Protein AF-A0A2E6HFA1-F1 (afdb_monomer_lite)

pLDDT: mean 71.11, std 16.52, range [31.31, 95.06]

Structure (mmCIF, N/CA/C/O backbone):
data_AF-A0A2E6HFA1-F1
#
_entry.id   AF-A0A2E6HFA1-F1
#
loop_
_atom_site.group_PDB
_atom_site.id
_atom_site.type_symbol
_atom_site.label_atom_id
_atom_site.label_alt_id
_atom_site.label_comp_id
_atom_site.label_asym_id
_atom_site.label_entity_id
_atom_site.label_seq_id
_atom_site.pdbx_PDB_ins_code
_atom_site.Cartn_x
_atom_site.Cartn_y
_atom_site.Cartn_z
_atom_site.occupancy
_atom_site.B_iso_or_equiv
_atom_site.auth_seq_id
_atom_site.auth_comp_id
_atom_site.auth_asym_id
_atom_site.auth_atom_id
_atom_site.pdbx_PDB_model_num
ATOM 1 N N . MET A 1 1 ? -11.937 -32.445 -70.700 1.00 42.91 1 MET A N 1
ATOM 2 C CA . MET A 1 1 ? -12.348 -32.866 -69.346 1.00 42.91 1 MET A CA 1
ATOM 3 C C . MET A 1 1 ? -11.155 -32.603 -68.434 1.00 42.91 1 MET A C 1
ATOM 5 O O . MET A 1 1 ? -10.155 -33.296 -68.553 1.00 42.91 1 MET A O 1
ATOM 9 N N . LEU A 1 2 ? -11.164 -31.488 -67.695 1.00 42.00 2 LEU A N 1
ATOM 10 C CA . LEU A 1 2 ? -10.033 -31.085 -66.849 1.00 42.00 2 LEU A CA 1
ATOM 11 C C . LEU A 1 2 ? -10.030 -31.951 -65.587 1.00 42.00 2 LEU A C 1
ATOM 13 O O . LEU A 1 2 ? -11.028 -32.037 -64.878 1.00 42.00 2 LEU A O 1
ATOM 17 N N . ASP A 1 3 ? -8.918 -32.640 -65.368 1.00 49.31 3 ASP A N 1
ATOM 18 C CA . ASP A 1 3 ? -8.786 -33.711 -64.389 1.00 49.31 3 ASP A CA 1
ATOM 19 C C . ASP A 1 3 ? -8.539 -33.137 -62.979 1.00 49.31 3 ASP A C 1
ATOM 21 O O . ASP A 1 3 ? -7.409 -32.845 -62.570 1.00 49.31 3 ASP A O 1
ATOM 25 N N . PHE A 1 4 ? -9.630 -32.912 -62.238 1.00 49.66 4 PHE A N 1
ATOM 26 C CA . PHE A 1 4 ? -9.649 -32.269 -60.915 1.00 49.66 4 PHE A CA 1
ATOM 27 C C . PHE A 1 4 ? -8.837 -33.015 -59.837 1.00 49.66 4 PHE A C 1
ATOM 29 O O . PHE A 1 4 ? -8.492 -32.430 -58.806 1.00 49.66 4 PHE A O 1
ATOM 36 N N . GLN A 1 5 ? -8.459 -34.278 -60.064 1.00 54.06 5 GLN A N 1
ATOM 37 C CA . GLN A 1 5 ? -7.606 -35.022 -59.132 1.00 54.06 5 GLN A CA 1
ATOM 38 C C . GLN A 1 5 ? -6.146 -34.539 -59.128 1.00 54.06 5 GLN A C 1
ATOM 40 O O . GLN A 1 5 ? -5.520 -34.518 -58.064 1.00 54.06 5 GLN A O 1
ATOM 45 N N . LYS A 1 6 ? -5.605 -34.081 -60.268 1.00 54.00 6 LYS A N 1
ATOM 46 C CA . LYS A 1 6 ? -4.218 -33.576 -60.353 1.00 54.00 6 LYS A CA 1
ATOM 47 C C . LYS A 1 6 ? -4.035 -32.215 -59.673 1.00 54.00 6 LYS A C 1
ATOM 49 O O . LYS A 1 6 ? -2.965 -31.948 -59.129 1.00 54.00 6 LYS A O 1
ATOM 54 N N . ILE A 1 7 ? -5.080 -31.386 -59.646 1.00 54.69 7 ILE A N 1
ATOM 55 C CA . ILE A 1 7 ? -5.072 -30.075 -58.973 1.00 54.69 7 ILE A CA 1
ATOM 56 C C . ILE A 1 7 ? -5.101 -30.258 -57.447 1.00 54.69 7 ILE A C 1
ATOM 58 O O . ILE A 1 7 ? -4.323 -29.628 -56.731 1.00 54.69 7 ILE A O 1
ATOM 62 N N . ARG A 1 8 ? -5.901 -31.209 -56.947 1.00 54.09 8 ARG A N 1
ATOM 63 C CA . ARG A 1 8 ? -6.045 -31.484 -55.508 1.00 54.09 8 ARG A CA 1
ATOM 64 C C . ARG A 1 8 ? -4.748 -31.955 -54.835 1.00 54.09 8 ARG A C 1
ATOM 66 O O . ARG A 1 8 ? -4.486 -31.582 -53.694 1.00 54.09 8 ARG A O 1
ATOM 73 N N . ASN A 1 9 ? -3.914 -32.738 -55.527 1.00 56.91 9 ASN A N 1
ATOM 74 C CA . ASN A 1 9 ? -2.637 -33.205 -54.963 1.00 56.91 9 ASN A CA 1
ATOM 75 C C . ASN A 1 9 ? -1.553 -32.116 -54.926 1.00 56.91 9 ASN A C 1
ATOM 77 O O . ASN A 1 9 ? -0.723 -32.127 -54.021 1.00 56.91 9 ASN A O 1
ATOM 81 N N . LYS A 1 10 ? -1.585 -31.136 -55.841 1.00 58.16 10 LYS A N 1
ATOM 82 C CA . LYS A 1 10 ? -0.678 -29.976 -55.785 1.00 58.16 10 LYS A CA 1
ATOM 83 C C . LYS A 1 10 ? -1.124 -28.922 -54.768 1.00 58.16 10 LYS A C 1
ATOM 85 O O . LYS A 1 10 ? -0.283 -28.246 -54.186 1.00 58.16 10 LYS A O 1
ATOM 90 N N . GLN A 1 11 ? -2.426 -28.833 -54.493 1.00 56.41 11 GLN A N 1
ATOM 91 C CA . GLN A 1 11 ? -2.983 -27.900 -53.513 1.00 56.41 11 GLN A CA 1
ATOM 92 C C . GLN A 1 11 ? -2.577 -28.249 -52.069 1.00 56.41 11 GLN A C 1
ATOM 94 O O . GLN A 1 11 ? -2.286 -27.351 -51.287 1.00 56.41 11 GLN A O 1
ATOM 99 N N . LYS A 1 12 ? -2.462 -29.541 -51.723 1.00 57.91 12 LYS A N 1
ATOM 100 C CA . LYS A 1 12 ? -1.959 -29.974 -50.402 1.00 57.91 12 LYS A CA 1
ATOM 101 C C . LYS A 1 12 ? -0.505 -29.559 -50.154 1.00 57.91 12 LYS A C 1
ATOM 103 O O . LYS A 1 12 ? -0.167 -29.164 -49.044 1.00 57.91 12 LYS A O 1
ATOM 108 N N . TRP A 1 13 ? 0.336 -29.612 -51.188 1.00 58.72 13 TRP A N 1
ATOM 109 C CA . TRP A 1 13 ? 1.732 -29.173 -51.097 1.00 58.72 13 TRP A CA 1
ATOM 110 C C . TRP A 1 13 ? 1.836 -27.648 -50.961 1.00 58.72 13 TRP A C 1
ATOM 112 O O . TRP A 1 13 ? 2.614 -27.153 -50.151 1.00 58.72 13 TRP A O 1
ATOM 122 N N . LEU A 1 14 ? 0.972 -26.910 -51.667 1.00 63.16 14 LEU A N 1
ATOM 123 C CA . LEU A 1 14 ? 0.859 -25.456 -51.541 1.00 63.16 14 LEU A CA 1
ATOM 124 C C . LEU A 1 14 ? 0.434 -25.031 -50.122 1.00 63.16 14 LEU A C 1
ATOM 126 O O . LEU A 1 14 ? 1.036 -24.130 -49.545 1.00 63.16 14 LEU A O 1
ATOM 130 N N . PHE A 1 15 ? -0.556 -25.712 -49.530 1.00 56.94 15 PHE A N 1
ATOM 131 C CA . PHE A 1 15 ? -0.983 -25.442 -48.153 1.00 56.94 15 PHE A CA 1
ATOM 132 C C . PHE A 1 15 ? 0.096 -25.791 -47.123 1.00 56.94 15 PHE A C 1
ATOM 134 O O . PHE A 1 15 ? 0.258 -25.045 -46.164 1.00 56.94 15 PHE A O 1
ATOM 141 N N . GLY A 1 16 ? 0.873 -26.859 -47.332 1.00 63.56 16 GLY A N 1
ATOM 142 C CA . GLY A 1 16 ? 2.016 -27.184 -46.472 1.00 63.56 16 GLY A CA 1
ATOM 143 C C . GLY A 1 16 ? 3.090 -26.090 -46.475 1.00 63.56 16 GLY A C 1
ATOM 144 O O . GLY A 1 16 ? 3.564 -25.696 -45.414 1.00 63.56 16 GLY A O 1
ATOM 145 N N . ILE A 1 17 ? 3.416 -25.537 -47.648 1.00 70.38 17 ILE A N 1
ATOM 146 C CA . ILE A 1 17 ? 4.414 -24.462 -47.787 1.00 70.38 17 ILE A CA 1
ATOM 147 C C . ILE A 1 17 ? 3.951 -23.149 -47.148 1.00 70.38 17 ILE A C 1
ATOM 149 O O . ILE A 1 17 ? 4.785 -22.401 -46.654 1.00 70.38 17 ILE A O 1
ATOM 153 N N . ILE A 1 18 ? 2.646 -22.865 -47.128 1.00 69.06 18 ILE A N 1
ATOM 154 C CA . ILE A 1 18 ? 2.101 -21.658 -46.485 1.00 69.06 18 ILE A CA 1
ATOM 155 C C . ILE A 1 18 ? 1.945 -21.863 -44.971 1.00 69.06 18 ILE A C 1
ATOM 157 O O . ILE A 1 18 ? 2.230 -20.957 -44.194 1.00 69.06 18 ILE A O 1
ATOM 161 N N . ALA A 1 19 ? 1.525 -23.050 -44.531 1.00 67.56 19 ALA A N 1
ATOM 162 C CA . ALA A 1 19 ? 1.272 -23.322 -43.119 1.00 67.56 19 ALA A CA 1
ATOM 163 C C . ALA A 1 19 ? 2.558 -23.356 -42.278 1.00 67.56 19 ALA A C 1
ATOM 165 O O . ALA A 1 19 ? 2.551 -22.869 -41.152 1.00 67.56 19 ALA A O 1
ATOM 166 N N . ILE A 1 20 ? 3.666 -23.879 -42.815 1.00 71.31 20 ILE A N 1
ATOM 167 C CA . ILE A 1 20 ? 4.949 -23.970 -42.094 1.00 71.31 20 ILE A CA 1
ATOM 168 C C . ILE A 1 20 ? 5.466 -22.593 -41.625 1.00 71.31 20 ILE A C 1
ATOM 170 O O . ILE A 1 20 ? 5.685 -22.445 -40.425 1.00 71.31 20 ILE A O 1
ATOM 174 N N . PRO A 1 21 ? 5.619 -21.563 -42.479 1.00 70.88 21 PRO A N 1
ATOM 175 C CA . PRO A 1 21 ? 6.070 -20.244 -42.034 1.00 70.88 21 PRO A CA 1
ATOM 176 C C . PRO A 1 21 ? 5.067 -19.543 -41.109 1.00 70.88 21 PRO A C 1
ATOM 178 O O . PRO A 1 21 ? 5.491 -18.788 -40.242 1.00 70.88 21 PRO A O 1
ATOM 181 N N . VAL A 1 22 ? 3.760 -19.813 -41.228 1.00 73.56 22 VAL A N 1
ATOM 182 C CA . VAL A 1 22 ? 2.748 -19.259 -40.308 1.00 73.56 22 VAL A CA 1
ATOM 183 C C . VAL A 1 22 ? 2.855 -19.890 -38.919 1.00 73.56 22 VAL A C 1
ATOM 185 O O . VAL A 1 22 ? 2.816 -19.175 -37.923 1.00 73.56 22 VAL A O 1
ATOM 188 N N . ILE A 1 23 ? 3.038 -21.211 -38.839 1.00 73.06 23 ILE A N 1
ATOM 189 C CA . ILE A 1 23 ? 3.212 -21.928 -37.568 1.00 73.06 23 ILE A CA 1
ATOM 190 C C . ILE A 1 23 ? 4.544 -21.540 -36.919 1.00 73.06 23 ILE A C 1
ATOM 192 O O . ILE A 1 23 ? 4.568 -21.234 -35.733 1.00 73.06 23 ILE A O 1
ATOM 196 N N . VAL A 1 24 ? 5.635 -21.480 -37.689 1.00 69.12 24 VAL A N 1
ATOM 197 C CA . VAL A 1 24 ? 6.941 -21.013 -37.194 1.00 69.12 24 VAL A CA 1
ATOM 198 C C . VAL A 1 24 ? 6.860 -19.551 -36.742 1.00 69.12 24 VAL A C 1
ATOM 200 O O . VAL A 1 24 ? 7.383 -19.217 -35.685 1.00 69.12 24 VAL A O 1
ATOM 203 N N . GLY A 1 25 ? 6.137 -18.700 -37.476 1.00 61.78 25 GLY A N 1
ATOM 204 C CA . GLY A 1 25 ? 5.869 -17.318 -37.080 1.00 61.78 25 GLY A CA 1
ATOM 205 C C . GLY A 1 25 ? 5.098 -17.218 -35.763 1.00 61.78 25 GLY A C 1
ATOM 206 O O . GLY A 1 25 ? 5.474 -16.423 -34.911 1.00 61.78 25 GLY A O 1
ATOM 207 N N . PHE A 1 26 ? 4.078 -18.055 -35.554 1.00 65.19 26 PHE A N 1
ATOM 208 C CA . PHE A 1 26 ? 3.330 -18.109 -34.294 1.00 65.19 26 PHE A CA 1
ATOM 209 C C . PHE A 1 26 ? 4.168 -18.645 -33.129 1.00 65.19 26 PHE A C 1
ATOM 211 O O . PHE A 1 26 ? 4.078 -18.106 -32.034 1.00 65.19 26 PHE A O 1
ATOM 218 N N . VAL A 1 27 ? 4.997 -19.670 -33.347 1.00 63.59 27 VAL A N 1
ATOM 219 C CA . VAL A 1 27 ? 5.873 -20.224 -32.299 1.00 63.59 27 VAL A CA 1
ATOM 220 C C . VAL A 1 27 ? 6.927 -19.205 -31.873 1.00 63.59 27 VAL A C 1
ATOM 222 O O . VAL A 1 27 ? 7.156 -19.054 -30.679 1.00 63.59 27 VAL A O 1
ATOM 225 N N . ILE A 1 28 ? 7.498 -18.458 -32.824 1.00 58.84 28 ILE A N 1
ATOM 226 C CA . ILE A 1 28 ? 8.374 -17.325 -32.519 1.00 58.84 28 ILE A CA 1
ATOM 227 C C . ILE A 1 28 ? 7.571 -16.285 -31.726 1.00 58.84 28 ILE A C 1
ATOM 229 O O . ILE A 1 28 ? 7.948 -15.959 -30.614 1.00 58.84 28 ILE A O 1
ATOM 233 N N . LEU A 1 29 ? 6.396 -15.861 -32.190 1.00 52.31 29 LEU A N 1
ATOM 234 C CA . LEU A 1 29 ? 5.599 -14.815 -31.530 1.00 52.31 29 LEU A CA 1
ATOM 235 C C . LEU A 1 29 ? 5.075 -15.188 -30.120 1.00 52.31 29 LEU A C 1
ATOM 237 O O . LEU A 1 29 ? 4.729 -14.292 -29.357 1.00 52.31 29 LEU A O 1
ATOM 241 N N . PHE A 1 30 ? 5.045 -16.478 -29.757 1.00 50.56 30 PHE A N 1
ATOM 242 C CA . PHE A 1 30 ? 4.646 -16.978 -28.429 1.00 50.56 30 PHE A CA 1
ATOM 243 C C . PHE A 1 30 ? 5.817 -17.364 -27.504 1.00 50.56 30 PHE A C 1
ATOM 245 O O . PHE A 1 30 ? 5.577 -17.764 -26.364 1.00 50.56 30 PHE A O 1
ATOM 252 N N . THR A 1 31 ? 7.071 -17.220 -27.940 1.00 49.91 31 THR A N 1
ATOM 253 C CA . THR A 1 31 ? 8.232 -17.232 -27.032 1.00 49.91 31 THR A CA 1
ATOM 254 C C . THR A 1 31 ? 8.481 -15.825 -26.469 1.00 49.91 31 THR A C 1
ATOM 256 O O . THR A 1 31 ? 8.566 -14.889 -27.265 1.00 49.91 31 THR A O 1
ATOM 259 N N . PRO A 1 32 ? 8.625 -15.647 -25.137 1.00 50.03 32 PRO A N 1
ATOM 260 C CA . PRO A 1 32 ? 8.742 -14.321 -24.518 1.00 50.03 32 PRO A CA 1
ATOM 261 C C . PRO A 1 32 ? 9.918 -13.469 -25.037 1.00 50.03 32 PRO A C 1
ATOM 263 O O . PRO A 1 32 ? 9.802 -12.249 -25.045 1.00 50.03 32 PRO A O 1
ATOM 266 N N . ASP A 1 33 ? 10.978 -14.083 -25.577 1.00 47.19 33 ASP A N 1
ATOM 267 C CA . ASP A 1 33 ? 12.144 -13.376 -26.146 1.00 47.19 33 ASP A CA 1
ATOM 268 C C . ASP A 1 33 ? 11.956 -12.854 -27.581 1.00 47.19 33 ASP A C 1
ATOM 270 O O . ASP A 1 33 ? 12.705 -11.997 -28.056 1.00 47.19 33 ASP A O 1
ATOM 274 N N . ALA A 1 34 ? 10.968 -13.356 -28.322 1.00 45.53 34 ALA A N 1
ATOM 275 C CA . ALA A 1 34 ? 10.816 -12.999 -29.730 1.00 45.53 34 ALA A CA 1
ATOM 276 C C . ALA A 1 34 ? 10.122 -11.656 -29.948 1.00 45.53 34 ALA A C 1
ATOM 278 O O . ALA A 1 34 ? 10.241 -11.070 -31.026 1.00 45.53 34 ALA A O 1
ATOM 279 N N . MET A 1 35 ? 9.392 -11.158 -28.949 1.00 43.34 35 MET A N 1
ATOM 280 C CA . MET A 1 35 ? 8.788 -9.832 -29.038 1.00 43.34 35 MET A CA 1
ATOM 281 C C . MET A 1 35 ? 9.873 -8.745 -29.077 1.00 43.34 35 MET A C 1
ATOM 283 O O . MET A 1 35 ? 9.704 -7.757 -29.787 1.00 43.34 35 MET A O 1
ATOM 287 N N . ASP A 1 36 ? 11.026 -8.995 -28.448 1.00 44.16 36 ASP A N 1
ATOM 288 C CA . ASP A 1 36 ? 12.183 -8.093 -28.437 1.00 44.16 36 ASP A CA 1
ATOM 289 C C . ASP A 1 36 ? 13.029 -8.173 -29.721 1.00 44.16 36 ASP A C 1
ATOM 291 O O . ASP A 1 36 ? 13.568 -7.173 -30.201 1.00 44.16 36 ASP A O 1
ATOM 295 N N . THR A 1 37 ? 13.108 -9.352 -30.350 1.00 46.62 37 THR A N 1
ATOM 296 C CA . THR A 1 37 ? 13.891 -9.550 -31.586 1.00 46.62 37 THR A CA 1
ATOM 297 C C . THR A 1 37 ? 13.106 -9.269 -32.873 1.00 46.62 37 THR A C 1
ATOM 299 O O . THR A 1 37 ? 13.708 -8.895 -33.882 1.00 46.62 37 THR A O 1
ATOM 302 N N . LEU A 1 38 ? 11.775 -9.424 -32.875 1.00 41.53 38 LEU A N 1
ATOM 303 C CA . LEU A 1 38 ? 10.937 -9.297 -34.079 1.00 41.53 38 LEU A CA 1
ATOM 304 C C . LEU A 1 38 ? 10.315 -7.897 -34.250 1.00 41.53 38 LEU A C 1
ATOM 306 O O . LEU A 1 38 ? 10.053 -7.485 -35.381 1.00 41.53 38 LEU A O 1
ATOM 310 N N . LEU A 1 39 ? 10.141 -7.134 -33.162 1.00 42.22 39 LEU A N 1
ATOM 311 C CA . LEU A 1 39 ? 9.759 -5.711 -33.190 1.00 42.22 39 LEU A CA 1
ATOM 312 C C . LEU A 1 39 ? 10.971 -4.770 -33.196 1.00 42.22 39 LEU A C 1
ATOM 314 O O . LEU A 1 39 ? 10.881 -3.637 -32.738 1.00 42.22 39 LEU A O 1
ATOM 318 N N . GLY A 1 40 ? 12.085 -5.233 -33.769 1.00 37.31 40 GLY A N 1
ATOM 319 C CA . GLY A 1 40 ? 13.112 -4.401 -34.384 1.00 37.31 40 GLY A CA 1
ATOM 320 C C . GLY A 1 40 ? 13.406 -3.080 -33.677 1.00 37.31 40 GLY A C 1
ATOM 321 O O . GLY A 1 40 ? 13.056 -2.012 -34.184 1.00 37.31 40 GLY A O 1
ATOM 322 N N . SER A 1 41 ? 14.193 -3.167 -32.603 1.00 45.03 41 SER A N 1
ATOM 323 C CA . SER A 1 41 ? 15.275 -2.217 -32.332 1.00 45.03 41 SER A CA 1
ATOM 324 C C . SER A 1 41 ? 16.197 -2.168 -33.562 1.00 45.03 41 SER A C 1
ATOM 326 O O . SER A 1 41 ? 17.204 -2.863 -33.682 1.00 45.03 41 SER A O 1
ATOM 328 N N . GLY A 1 42 ? 15.744 -1.435 -34.577 1.00 34.88 42 GLY A N 1
ATOM 329 C CA . GLY A 1 42 ? 16.360 -1.331 -35.887 1.00 34.88 42 GLY A CA 1
ATOM 330 C C . GLY A 1 42 ? 16.990 0.037 -36.046 1.00 34.88 42 GLY A C 1
ATOM 331 O O . GLY A 1 42 ? 16.311 1.001 -36.390 1.00 34.88 42 GLY A O 1
ATOM 332 N N . ASN A 1 43 ? 18.302 0.080 -35.833 1.00 44.84 43 ASN A N 1
ATOM 333 C CA . ASN A 1 43 ? 19.219 1.138 -36.235 1.00 44.84 43 ASN A CA 1
ATOM 334 C C . ASN A 1 43 ? 18.839 1.719 -37.619 1.00 44.84 43 ASN A C 1
ATOM 336 O O . ASN A 1 43 ? 19.178 1.167 -38.669 1.00 44.84 43 ASN A O 1
ATOM 340 N N . ARG A 1 44 ? 18.135 2.854 -37.635 1.00 36.53 44 ARG A N 1
ATOM 341 C CA . ARG A 1 44 ? 17.995 3.729 -38.803 1.00 36.53 44 ARG A CA 1
ATOM 342 C C . ARG A 1 44 ? 18.402 5.125 -38.379 1.00 36.53 44 ARG A C 1
ATOM 344 O O . ARG A 1 44 ? 17.740 5.755 -37.562 1.00 36.53 44 ARG A O 1
ATOM 351 N N . GLY A 1 45 ? 19.520 5.565 -38.948 1.00 39.00 45 GLY A N 1
ATOM 352 C CA . GLY A 1 45 ? 20.084 6.888 -38.758 1.00 39.00 45 GLY A CA 1
ATOM 353 C C . GLY A 1 45 ? 19.041 7.981 -38.962 1.00 39.00 45 GLY A C 1
ATOM 354 O O . GLY A 1 45 ? 18.456 8.127 -40.033 1.00 39.00 45 GLY A O 1
ATOM 355 N N . GLY A 1 46 ? 18.847 8.749 -37.905 1.00 31.31 46 GLY A N 1
ATOM 356 C CA . GLY A 1 46 ? 18.099 9.986 -37.874 1.00 31.31 46 GLY A CA 1
ATOM 357 C C . GLY A 1 46 ? 18.396 10.616 -36.527 1.00 31.31 46 GLY A C 1
ATOM 358 O O . GLY A 1 46 ? 18.092 10.015 -35.506 1.00 31.31 46 GLY A O 1
ATOM 359 N N . ASN A 1 47 ? 19.057 11.774 -36.538 1.00 35.16 47 ASN A N 1
ATOM 360 C CA . ASN A 1 47 ? 19.383 12.586 -35.367 1.00 35.16 47 ASN A CA 1
ATOM 361 C C . ASN A 1 47 ? 18.156 12.794 -34.463 1.00 35.16 47 ASN A C 1
ATOM 363 O O . ASN A 1 47 ? 17.426 13.773 -34.597 1.00 35.16 47 ASN A O 1
ATOM 367 N N . GLN A 1 48 ? 17.954 11.890 -33.518 1.00 38.00 48 GLN A N 1
ATOM 368 C CA . GLN A 1 48 ? 17.160 12.106 -32.326 1.00 38.00 48 GLN A CA 1
ATOM 369 C C . GLN A 1 48 ? 18.080 11.714 -31.190 1.00 38.00 48 GLN A C 1
ATOM 371 O O . GLN A 1 48 ? 18.407 10.544 -31.035 1.00 38.00 48 GLN A O 1
ATOM 376 N N . THR A 1 49 ? 18.566 12.735 -30.489 1.00 38.78 49 THR A N 1
ATOM 377 C CA . THR A 1 49 ? 19.264 12.662 -29.205 1.00 38.78 49 THR A CA 1
ATOM 378 C C . THR A 1 49 ? 18.866 11.402 -28.447 1.00 38.78 49 THR A C 1
ATOM 380 O O . THR A 1 49 ? 17.777 11.341 -27.874 1.00 38.78 49 THR A O 1
ATOM 383 N N . SER A 1 50 ? 19.723 10.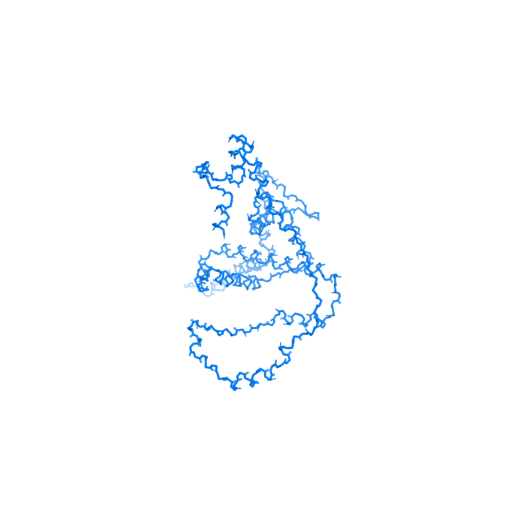383 -28.498 1.00 43.38 50 SER A N 1
ATOM 384 C CA . SER A 1 50 ? 19.634 9.214 -27.640 1.00 43.38 50 SER A CA 1
ATOM 385 C C . SER A 1 50 ? 19.798 9.735 -26.223 1.00 43.38 50 SER A C 1
ATOM 387 O O . SER A 1 50 ? 20.909 10.043 -25.800 1.00 43.38 50 SER A O 1
ATOM 389 N N . VAL A 1 51 ? 18.674 9.963 -25.544 1.00 55.28 51 VAL A N 1
ATOM 390 C CA . VAL A 1 51 ? 18.672 10.280 -24.121 1.00 55.28 51 VAL A CA 1
ATOM 391 C C . VAL A 1 51 ? 19.288 9.065 -23.449 1.00 55.28 51 VAL A C 1
ATOM 393 O O . VAL A 1 51 ? 18.716 7.979 -23.473 1.00 55.28 51 VAL A O 1
ATOM 396 N N . GLU A 1 52 ? 20.510 9.232 -22.969 1.00 68.44 52 GLU A N 1
ATOM 397 C CA . GLU A 1 52 ? 21.226 8.209 -22.231 1.00 68.44 52 GLU A CA 1
ATOM 398 C C . GLU A 1 52 ? 20.564 8.114 -20.853 1.00 68.44 52 GLU A C 1
ATOM 400 O O . GLU A 1 52 ? 20.609 9.058 -20.067 1.00 68.44 52 GLU A O 1
ATOM 405 N N . PHE A 1 53 ? 19.864 7.006 -20.591 1.00 75.44 53 PHE A N 1
ATOM 406 C CA . PHE A 1 53 ? 19.123 6.782 -19.340 1.00 75.44 53 PHE A CA 1
ATOM 407 C C . PHE A 1 53 ? 20.025 6.296 -18.192 1.00 75.44 53 PHE A C 1
ATOM 409 O O . PHE A 1 53 ? 19.536 5.969 -17.113 1.00 75.44 53 PHE A O 1
ATOM 416 N N . GLY A 1 54 ? 21.340 6.280 -18.422 1.00 81.12 54 GLY A N 1
ATOM 417 C CA . GLY A 1 54 ? 22.349 5.813 -17.485 1.00 81.12 54 GLY A CA 1
ATOM 418 C C . GLY A 1 54 ? 22.631 4.316 -17.588 1.00 81.12 54 GLY A C 1
ATOM 419 O O . GLY A 1 54 ? 22.153 3.614 -18.483 1.00 81.12 54 GLY A O 1
ATOM 420 N N . GLU A 1 55 ? 23.441 3.844 -16.649 1.00 83.88 55 GLU A N 1
ATOM 421 C CA . GLU A 1 55 ? 23.911 2.467 -16.548 1.00 83.88 55 GLU A CA 1
ATOM 422 C C . GLU A 1 55 ? 23.652 1.952 -15.129 1.00 83.88 55 GLU A C 1
ATOM 424 O O . GLU A 1 55 ? 23.844 2.682 -14.153 1.00 83.88 55 GLU A O 1
ATOM 429 N N . LEU A 1 56 ? 23.216 0.700 -15.019 1.00 80.94 56 LEU A N 1
ATOM 430 C CA . LEU A 1 56 ? 23.019 -0.008 -13.763 1.00 80.94 56 LEU A CA 1
ATOM 431 C C . LEU A 1 56 ? 23.859 -1.291 -13.790 1.00 80.94 56 LEU A C 1
ATOM 433 O O . LEU A 1 56 ? 23.680 -2.130 -14.668 1.00 80.94 56 LEU A O 1
ATOM 437 N N . ASP A 1 57 ? 24.798 -1.420 -12.849 1.00 77.75 57 ASP A N 1
ATOM 438 C CA . ASP A 1 57 ? 25.683 -2.591 -12.687 1.00 77.75 57 ASP A CA 1
ATOM 439 C C . ASP A 1 57 ? 26.376 -3.065 -13.988 1.00 77.75 57 ASP A C 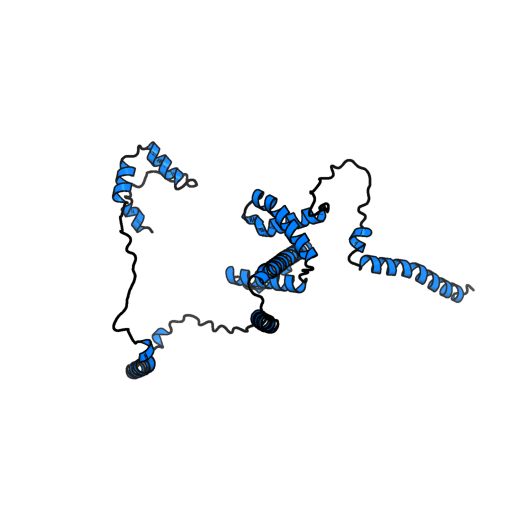1
ATOM 441 O O . ASP A 1 57 ? 26.399 -4.254 -14.306 1.00 77.75 57 ASP A O 1
ATOM 445 N N . GLY A 1 58 ? 26.917 -2.145 -14.797 1.00 77.75 58 GLY A N 1
ATOM 446 C CA . GLY A 1 58 ? 27.578 -2.509 -16.059 1.00 77.75 58 GLY A CA 1
ATOM 447 C C . GLY A 1 58 ? 26.667 -2.501 -17.294 1.00 77.75 58 GLY A C 1
ATOM 448 O O . GLY A 1 58 ? 27.157 -2.653 -18.416 1.00 77.75 58 GLY A O 1
ATOM 449 N N . LYS A 1 59 ? 25.341 -2.396 -17.116 1.00 83.81 59 LYS A N 1
ATOM 450 C CA . LYS A 1 59 ? 24.337 -2.553 -18.183 1.00 83.81 59 LYS A CA 1
ATOM 451 C C . LYS A 1 59 ? 23.604 -1.243 -18.462 1.00 83.81 59 LYS A C 1
ATOM 453 O O . LYS A 1 59 ? 23.088 -0.599 -17.551 1.00 83.81 59 LYS A O 1
ATOM 458 N N . ALA A 1 60 ? 23.514 -0.860 -19.735 1.00 86.38 60 ALA A N 1
ATOM 459 C CA . ALA A 1 60 ? 22.767 0.328 -20.142 1.00 86.38 60 ALA A CA 1
ATOM 460 C C . ALA A 1 60 ? 21.269 0.169 -19.834 1.00 86.38 60 ALA A C 1
ATOM 462 O O . ALA A 1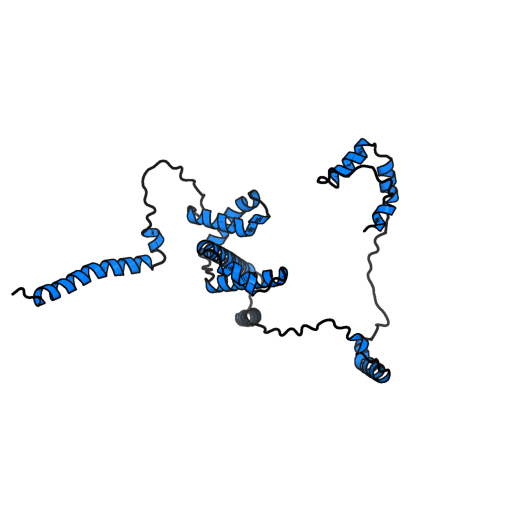 60 ? 20.658 -0.833 -20.213 1.00 86.38 60 ALA A O 1
ATOM 463 N N . VAL A 1 61 ? 20.672 1.175 -19.191 1.00 88.31 61 VAL A N 1
ATOM 464 C CA . VAL A 1 61 ? 19.234 1.194 -18.901 1.00 88.31 61 VAL A CA 1
ATOM 465 C C . VAL A 1 61 ? 18.468 1.466 -20.192 1.00 88.31 61 VAL A C 1
ATOM 467 O O . VAL A 1 61 ? 18.682 2.472 -20.876 1.00 88.31 61 VAL A O 1
ATOM 470 N N . THR A 1 62 ? 17.553 0.567 -20.544 1.00 89.69 62 THR A N 1
ATOM 471 C CA . THR A 1 62 ? 16.718 0.731 -21.737 1.00 89.69 62 THR A CA 1
ATOM 472 C C . THR A 1 62 ? 15.622 1.772 -21.508 1.00 89.69 62 THR A C 1
ATOM 474 O O . THR A 1 62 ? 15.176 2.028 -20.387 1.00 89.69 62 THR A O 1
ATOM 477 N N . ARG A 1 63 ? 15.119 2.356 -22.602 1.00 87.38 63 ARG A N 1
ATOM 478 C CA . ARG A 1 63 ? 13.984 3.290 -22.548 1.00 87.38 63 ARG A CA 1
ATOM 479 C C . ARG A 1 63 ? 12.750 2.664 -21.892 1.00 87.38 63 ARG A C 1
ATOM 481 O O . ARG A 1 63 ? 12.034 3.361 -21.181 1.00 87.38 63 ARG A O 1
ATOM 488 N N . ASP A 1 64 ? 12.489 1.386 -22.156 1.00 90.00 64 ASP A N 1
ATOM 489 C CA . ASP A 1 64 ? 11.320 0.687 -21.621 1.00 90.00 64 ASP A CA 1
ATOM 490 C C . ASP A 1 64 ? 11.428 0.473 -20.105 1.00 90.00 64 ASP A C 1
ATOM 492 O O . ASP A 1 64 ? 10.496 0.799 -19.369 1.00 90.00 64 ASP A O 1
ATOM 496 N N . GLN A 1 65 ? 12.608 0.069 -19.621 1.00 89.88 65 GLN A N 1
ATOM 497 C CA . GLN A 1 65 ? 12.898 -0.017 -18.187 1.00 89.88 65 GLN A CA 1
ATOM 498 C C . GLN A 1 65 ? 12.731 1.339 -17.500 1.00 89.88 65 GLN A C 1
ATOM 500 O O . GLN A 1 65 ? 12.079 1.424 -16.462 1.00 89.88 65 GLN A O 1
ATOM 505 N N . TRP A 1 66 ? 13.250 2.417 -18.099 1.00 91.94 66 TRP A N 1
ATOM 506 C CA . TRP A 1 66 ? 13.104 3.765 -17.548 1.00 91.94 66 TRP A CA 1
ATOM 507 C C . TRP A 1 66 ? 11.640 4.217 -17.474 1.00 91.94 66 TRP A C 1
ATOM 509 O O . TRP A 1 66 ? 11.201 4.773 -16.466 1.00 91.94 66 TRP A O 1
ATOM 519 N N . LEU A 1 67 ? 10.863 3.989 -18.539 1.00 92.12 67 LEU A N 1
ATOM 520 C CA . LEU A 1 67 ? 9.446 4.353 -18.571 1.00 92.12 67 LEU A CA 1
ATOM 521 C C . LEU A 1 67 ? 8.629 3.530 -17.575 1.00 92.12 67 LEU A C 1
ATOM 523 O O . LEU A 1 67 ? 7.796 4.103 -16.875 1.00 92.12 67 LEU A O 1
ATOM 527 N N . THR A 1 68 ? 8.904 2.230 -17.475 1.00 93.38 68 THR A N 1
ATOM 528 C CA . THR A 1 68 ? 8.268 1.334 -16.505 1.00 93.38 68 THR A CA 1
ATOM 529 C C . THR A 1 68 ? 8.593 1.763 -15.078 1.00 93.38 68 THR A C 1
ATOM 531 O O . THR A 1 68 ? 7.680 1.949 -14.276 1.00 93.38 68 THR A O 1
ATOM 534 N N . ALA A 1 69 ? 9.865 2.027 -14.768 1.00 93.75 69 ALA A N 1
ATOM 535 C CA . ALA A 1 69 ? 10.270 2.520 -13.456 1.00 93.75 69 ALA A CA 1
ATOM 536 C C . ALA A 1 69 ? 9.594 3.855 -13.125 1.00 93.75 69 ALA A C 1
ATOM 538 O O . ALA A 1 69 ? 9.024 4.003 -12.050 1.00 93.75 69 ALA A O 1
ATOM 539 N N . ARG A 1 70 ? 9.548 4.802 -14.070 1.00 92.94 70 ARG A N 1
ATOM 540 C CA . ARG A 1 70 ? 8.849 6.081 -13.884 1.00 92.94 70 ARG A CA 1
ATOM 541 C C . ARG A 1 70 ? 7.351 5.909 -13.630 1.00 92.94 70 ARG A C 1
ATOM 543 O O . ARG A 1 70 ? 6.800 6.612 -12.783 1.00 92.94 70 ARG A O 1
ATOM 550 N N . GLU A 1 71 ? 6.691 5.008 -14.356 1.00 93.88 71 GLU A N 1
ATOM 551 C CA . GLU A 1 71 ? 5.274 4.676 -14.162 1.00 93.88 71 GLU A CA 1
ATOM 552 C C . GLU A 1 71 ? 5.041 4.135 -12.741 1.00 93.88 71 GLU A C 1
ATOM 554 O O . GLU A 1 71 ? 4.193 4.646 -12.006 1.00 93.88 71 GLU A O 1
ATOM 559 N N . LEU A 1 72 ? 5.849 3.154 -12.328 1.00 94.88 72 LEU A N 1
ATOM 560 C CA . LEU A 1 72 ? 5.792 2.516 -11.013 1.00 94.88 72 LEU A CA 1
ATOM 561 C C . LEU A 1 72 ? 6.084 3.502 -9.874 1.00 94.88 72 LEU A C 1
ATOM 563 O O . LEU A 1 72 ? 5.311 3.580 -8.917 1.00 94.88 72 LEU A O 1
ATOM 567 N N . SER A 1 73 ? 7.145 4.307 -9.987 1.00 93.56 73 SER A N 1
ATOM 568 C CA . SER A 1 73 ? 7.473 5.345 -9.005 1.00 93.56 73 SER A CA 1
ATOM 569 C C . SER A 1 73 ? 6.364 6.394 -8.911 1.00 93.56 73 SER A C 1
ATOM 571 O O . SER A 1 73 ? 6.045 6.855 -7.815 1.00 93.56 73 SER A O 1
ATOM 573 N N . GLY A 1 74 ? 5.733 6.752 -10.035 1.00 93.25 74 GLY A N 1
ATOM 574 C CA . GLY A 1 74 ? 4.586 7.657 -10.058 1.00 93.25 74 GLY A CA 1
ATOM 575 C C . GLY A 1 74 ? 3.385 7.107 -9.287 1.00 93.25 74 GLY A C 1
ATOM 576 O O . GLY A 1 74 ? 2.758 7.843 -8.526 1.00 93.25 74 GLY A O 1
ATOM 577 N N . MET A 1 75 ? 3.097 5.810 -9.419 1.00 91.69 75 MET A N 1
ATOM 578 C CA . MET A 1 75 ? 2.012 5.154 -8.680 1.00 91.69 75 MET A CA 1
ATOM 579 C C . MET A 1 75 ? 2.329 4.996 -7.185 1.00 91.69 75 MET A C 1
ATOM 581 O O . MET A 1 75 ? 1.480 5.285 -6.346 1.00 91.69 75 MET A O 1
ATOM 585 N N . MET A 1 76 ? 3.557 4.610 -6.825 1.00 90.06 76 MET A N 1
ATOM 586 C CA . MET A 1 76 ? 3.953 4.424 -5.420 1.00 90.06 76 MET A CA 1
ATOM 587 C C . MET A 1 76 ? 4.098 5.745 -4.656 1.00 90.06 76 MET A C 1
ATOM 589 O O . MET A 1 76 ? 3.721 5.848 -3.484 1.00 90.06 76 MET A O 1
ATOM 593 N N . TYR A 1 77 ? 4.666 6.758 -5.312 1.00 91.12 77 TYR A N 1
ATOM 594 C CA . TYR A 1 77 ? 5.153 7.969 -4.657 1.00 91.12 77 TYR A CA 1
ATOM 595 C C . TYR A 1 77 ? 4.490 9.255 -5.152 1.00 91.12 77 TYR A C 1
ATOM 597 O O . TYR A 1 77 ? 4.874 10.337 -4.710 1.00 91.12 77 TYR A O 1
ATOM 605 N N . GLY A 1 78 ? 3.459 9.156 -5.998 1.00 88.19 78 GLY A N 1
ATOM 606 C CA . GLY A 1 78 ? 2.736 10.295 -6.576 1.00 88.19 78 GLY A CA 1
ATOM 607 C C . GLY A 1 78 ? 2.307 11.356 -5.560 1.00 88.19 78 GLY A C 1
ATOM 608 O O . GLY A 1 78 ? 2.384 12.554 -5.827 1.00 88.19 78 GLY A O 1
ATOM 609 N N . ARG A 1 79 ? 1.938 10.921 -4.348 1.00 88.38 79 ARG A N 1
ATOM 610 C CA . ARG A 1 79 ? 1.512 11.796 -3.244 1.00 88.38 79 ARG A CA 1
ATOM 611 C C . ARG A 1 79 ? 2.612 12.696 -2.666 1.00 88.38 79 ARG A C 1
ATOM 613 O O . ARG A 1 79 ? 2.292 13.638 -1.953 1.00 88.38 79 ARG A O 1
ATOM 620 N N . TYR A 1 80 ? 3.885 12.408 -2.939 1.00 86.50 80 TYR A N 1
ATOM 621 C CA . TYR A 1 80 ? 5.036 13.116 -2.362 1.00 86.50 80 TYR A CA 1
ATOM 622 C C . TYR A 1 80 ? 5.651 14.170 -3.298 1.00 86.50 80 TYR A C 1
ATOM 624 O O . TYR A 1 80 ? 6.647 14.798 -2.942 1.00 86.50 80 TYR A O 1
ATOM 632 N N . GLY A 1 81 ? 5.057 14.389 -4.476 1.00 89.31 81 GLY A N 1
ATOM 633 C CA . GLY A 1 81 ? 5.498 15.396 -5.443 1.00 89.31 81 GLY A CA 1
ATOM 634 C C . GLY A 1 81 ? 6.552 14.899 -6.440 1.00 89.31 81 GLY A C 1
ATOM 635 O O . GLY A 1 81 ? 7.202 13.874 -6.241 1.00 89.31 81 GLY A O 1
ATOM 636 N N . GLN A 1 82 ? 6.715 15.645 -7.540 1.00 88.19 82 GLN A N 1
ATOM 637 C CA . GLN A 1 82 ? 7.511 15.222 -8.704 1.00 88.19 82 GLN A CA 1
ATOM 638 C C . GLN A 1 82 ? 8.996 15.013 -8.391 1.00 88.19 82 GLN A C 1
ATOM 640 O O . GLN A 1 82 ? 9.562 14.009 -8.803 1.00 88.19 82 GLN A O 1
ATOM 645 N N . GLU A 1 83 ? 9.611 15.892 -7.599 1.00 88.56 83 GLU A N 1
ATOM 646 C CA . GLU A 1 83 ? 11.026 15.760 -7.223 1.00 88.56 83 GLU A CA 1
ATOM 647 C C . GLU A 1 83 ? 11.292 14.466 -6.434 1.00 88.56 83 GLU A C 1
ATOM 649 O O . GLU A 1 83 ? 12.311 13.800 -6.616 1.00 88.56 83 GLU A O 1
ATOM 654 N N . TYR A 1 84 ? 10.354 14.070 -5.567 1.00 87.88 84 TYR A N 1
ATOM 655 C CA . TYR A 1 84 ? 10.469 12.818 -4.828 1.00 87.88 84 TYR A CA 1
ATOM 656 C C . TYR A 1 84 ? 10.347 11.611 -5.764 1.00 87.88 84 TYR A C 1
ATOM 658 O O . TYR A 1 84 ? 11.128 10.670 -5.638 1.00 87.88 84 TYR A O 1
ATOM 666 N N . ILE A 1 85 ? 9.409 11.656 -6.718 1.00 89.06 85 ILE A N 1
ATOM 667 C CA . ILE A 1 85 ? 9.239 10.613 -7.738 1.00 89.06 85 ILE A CA 1
ATOM 668 C C . ILE A 1 85 ? 10.522 10.463 -8.552 1.00 89.06 85 ILE A C 1
ATOM 670 O O . ILE A 1 85 ? 11.011 9.347 -8.667 1.00 89.06 85 ILE A O 1
ATOM 674 N N . GLU A 1 86 ? 11.096 11.559 -9.058 1.00 88.56 86 GLU A N 1
ATOM 675 C CA . GLU A 1 86 ? 12.311 11.537 -9.886 1.00 88.56 86 GLU A CA 1
ATOM 676 C C . GLU A 1 86 ? 13.488 10.865 -9.178 1.00 88.56 86 GLU A C 1
ATOM 678 O O . GLU A 1 86 ? 14.150 10.011 -9.767 1.00 88.56 86 GLU A O 1
ATOM 683 N N . ARG A 1 87 ? 13.701 11.167 -7.891 1.00 88.12 87 ARG A N 1
ATOM 684 C CA . ARG A 1 87 ? 14.728 10.482 -7.090 1.00 88.12 87 ARG A CA 1
ATOM 685 C C . ARG A 1 87 ? 14.444 8.991 -6.931 1.00 88.12 87 ARG A C 1
ATOM 687 O O . ARG A 1 87 ? 15.376 8.196 -6.893 1.00 88.12 87 ARG A O 1
ATOM 694 N N . LYS A 1 88 ? 13.168 8.610 -6.836 1.00 91.56 88 LYS A N 1
ATOM 695 C CA . LYS A 1 88 ? 12.749 7.217 -6.655 1.00 91.56 88 LYS A CA 1
ATOM 696 C C . LYS A 1 88 ? 12.771 6.374 -7.923 1.00 91.56 88 LYS A C 1
ATOM 698 O O . LYS A 1 88 ? 12.771 5.158 -7.791 1.00 91.56 88 LYS A O 1
ATOM 703 N N . ILE A 1 89 ? 12.876 6.971 -9.112 1.00 92.19 89 ILE A N 1
ATOM 704 C CA . ILE A 1 89 ? 13.019 6.210 -10.365 1.00 92.19 89 ILE A CA 1
ATOM 705 C C . ILE A 1 89 ? 14.268 5.325 -10.316 1.00 92.19 89 ILE A C 1
ATOM 707 O O . ILE A 1 89 ? 14.202 4.153 -10.675 1.00 92.19 89 ILE A O 1
ATOM 711 N N . VAL A 1 90 ? 15.390 5.864 -9.827 1.00 90.06 90 VAL A N 1
ATOM 712 C CA . VAL A 1 90 ? 16.650 5.112 -9.710 1.00 90.06 90 VAL A CA 1
ATOM 713 C C . VAL A 1 90 ? 16.508 3.964 -8.710 1.00 90.06 90 VAL A C 1
ATOM 715 O O . VAL A 1 90 ? 16.879 2.838 -9.029 1.00 90.06 90 VAL A O 1
ATOM 718 N N . ASP A 1 91 ? 15.902 4.216 -7.547 1.00 89.94 91 ASP A N 1
ATOM 719 C CA . ASP A 1 91 ? 15.627 3.170 -6.552 1.00 89.94 91 ASP A CA 1
ATOM 720 C C . ASP A 1 91 ? 14.738 2.060 -7.145 1.00 89.94 91 ASP A C 1
ATOM 722 O O . ASP A 1 91 ? 15.032 0.879 -6.987 1.00 89.94 91 ASP A O 1
ATOM 726 N N . THR A 1 92 ? 13.688 2.424 -7.890 1.00 93.44 92 THR A N 1
ATOM 727 C CA . THR A 1 92 ? 12.797 1.464 -8.560 1.00 93.44 92 THR A CA 1
ATOM 728 C C . THR A 1 92 ? 13.532 0.642 -9.628 1.00 93.44 92 THR A C 1
ATOM 730 O O . THR A 1 92 ? 13.288 -0.557 -9.734 1.00 93.44 92 THR A O 1
ATOM 733 N N . LEU A 1 93 ? 14.466 1.233 -10.382 1.00 92.69 93 LEU A N 1
ATOM 734 C CA . LEU A 1 93 ? 15.307 0.492 -11.334 1.00 92.69 93 LEU A CA 1
ATOM 735 C C . LEU A 1 93 ? 16.211 -0.527 -10.629 1.00 92.69 93 LEU A C 1
ATOM 737 O O . LEU A 1 93 ? 16.324 -1.662 -11.087 1.00 92.69 93 LEU A O 1
ATOM 741 N N . VAL A 1 94 ? 16.814 -0.141 -9.500 1.00 90.50 94 VAL A N 1
ATOM 742 C CA . VAL A 1 94 ? 17.619 -1.050 -8.669 1.00 90.50 94 VAL A CA 1
ATOM 743 C C . VAL A 1 94 ? 16.759 -2.204 -8.152 1.00 90.50 94 VAL A C 1
ATOM 745 O O . VAL A 1 94 ? 17.177 -3.355 -8.225 1.00 90.50 94 VAL A O 1
ATOM 748 N N . GLU A 1 95 ? 15.550 -1.923 -7.661 1.00 91.69 95 GLU A N 1
ATOM 749 C CA . GLU A 1 95 ? 14.608 -2.953 -7.208 1.00 91.69 95 GLU A CA 1
ATOM 750 C C . GLU A 1 95 ? 14.255 -3.938 -8.329 1.00 91.69 95 GLU A C 1
ATOM 752 O O . GLU A 1 95 ? 14.252 -5.145 -8.093 1.00 91.69 95 GLU A O 1
ATOM 757 N N . MET A 1 96 ? 13.997 -3.443 -9.545 1.00 92.25 96 MET A N 1
ATOM 758 C CA . MET A 1 96 ? 13.699 -4.282 -10.710 1.00 92.25 96 MET A CA 1
ATOM 759 C C . MET A 1 96 ? 14.862 -5.221 -11.060 1.00 92.25 96 MET A C 1
ATOM 761 O O . MET A 1 96 ? 14.639 -6.421 -11.209 1.00 92.25 96 MET A O 1
ATOM 765 N N . GLU A 1 97 ? 16.095 -4.709 -11.126 1.00 90.88 97 GLU A N 1
ATOM 766 C CA . GLU A 1 97 ? 17.291 -5.534 -11.382 1.00 90.88 97 GLU A CA 1
ATOM 767 C C . GLU A 1 97 ? 17.525 -6.550 -10.255 1.00 90.88 97 GLU A C 1
ATOM 769 O O . GLU A 1 97 ? 17.884 -7.698 -10.502 1.00 90.88 97 GLU A O 1
ATOM 774 N N . MET A 1 98 ? 17.291 -6.158 -9.000 1.00 87.94 98 MET A N 1
ATOM 775 C CA . MET A 1 98 ? 17.447 -7.058 -7.857 1.00 87.94 98 MET A CA 1
ATOM 776 C C . MET A 1 98 ? 16.410 -8.184 -7.872 1.00 87.94 98 MET A C 1
ATOM 778 O O . MET A 1 98 ? 16.758 -9.329 -7.591 1.00 87.94 98 MET A O 1
ATOM 782 N N . MET A 1 99 ? 15.157 -7.899 -8.230 1.00 91.88 99 MET A N 1
ATOM 783 C CA . MET A 1 99 ? 14.141 -8.941 -8.398 1.00 91.88 99 MET A CA 1
ATOM 784 C C . MET A 1 99 ? 14.533 -9.940 -9.492 1.00 91.88 99 MET A C 1
ATOM 786 O O . MET A 1 99 ? 14.437 -11.143 -9.254 1.00 91.88 99 MET A O 1
ATOM 790 N N . ASP A 1 100 ? 15.046 -9.466 -10.632 1.00 90.56 100 ASP A N 1
ATOM 791 C CA . ASP A 1 100 ? 15.544 -10.334 -11.708 1.00 90.56 100 ASP A CA 1
ATOM 792 C C . ASP A 1 100 ? 16.725 -11.198 -11.232 1.00 90.56 100 ASP A C 1
ATOM 794 O O . ASP A 1 100 ? 16.701 -12.429 -11.324 1.00 90.56 100 ASP A O 1
ATOM 798 N N . LYS A 1 101 ? 17.711 -10.570 -10.580 1.00 87.56 101 LYS A N 1
ATOM 799 C CA . LYS A 1 101 ? 18.895 -11.235 -10.017 1.00 87.56 101 LYS A CA 1
ATOM 800 C C . LYS A 1 101 ? 18.554 -12.353 -9.029 1.00 87.56 101 LYS A C 1
ATOM 802 O O . LYS A 1 101 ? 19.233 -13.379 -9.019 1.00 87.56 101 LYS A O 1
ATOM 807 N N . TYR A 1 102 ? 17.529 -12.166 -8.198 1.00 86.69 102 TYR A N 1
ATOM 808 C CA . TYR A 1 102 ? 17.060 -13.174 -7.239 1.00 86.69 102 TYR A CA 1
ATOM 809 C C . TYR A 1 102 ? 15.920 -14.050 -7.779 1.00 86.69 102 TYR A C 1
ATOM 811 O O . TYR A 1 102 ? 15.361 -14.845 -7.027 1.00 86.69 102 TYR A O 1
ATOM 819 N N . SER A 1 103 ? 15.588 -13.942 -9.072 1.00 90.06 103 SER A N 1
ATOM 820 C CA . SER A 1 103 ? 14.522 -14.713 -9.729 1.00 90.06 103 SER A CA 1
ATOM 821 C C . SER A 1 103 ? 13.148 -14.575 -9.053 1.00 90.06 103 SER A C 1
ATOM 823 O O . SER A 1 103 ? 12.336 -15.503 -9.062 1.00 90.06 103 SER A O 1
ATOM 825 N N . ILE A 1 104 ? 12.879 -13.403 -8.476 1.00 90.06 104 ILE A N 1
ATOM 826 C CA . ILE A 1 104 ? 11.619 -13.059 -7.819 1.00 90.06 104 ILE A CA 1
ATOM 827 C C . ILE A 1 104 ? 10.610 -12.687 -8.902 1.00 90.06 104 ILE A C 1
ATOM 829 O O . ILE A 1 104 ? 10.659 -11.596 -9.464 1.00 90.06 104 ILE A O 1
ATOM 833 N N . ASN A 1 105 ? 9.683 -13.601 -9.189 1.00 90.88 105 ASN A N 1
ATOM 834 C CA . ASN A 1 105 ? 8.713 -13.455 -10.272 1.00 90.88 105 ASN A CA 1
ATOM 835 C C . ASN A 1 105 ? 7.271 -13.604 -9.762 1.00 90.88 105 ASN A C 1
ATOM 837 O O . ASN A 1 105 ? 6.692 -14.687 -9.873 1.00 90.88 105 ASN A O 1
ATOM 841 N N . PRO A 1 106 ? 6.666 -12.530 -9.221 1.00 92.31 106 PRO A N 1
ATOM 842 C CA . PRO A 1 106 ? 5.275 -12.544 -8.781 1.00 92.31 106 PRO A CA 1
ATOM 843 C C . PRO A 1 106 ? 4.324 -12.899 -9.925 1.00 92.31 106 PRO A C 1
ATOM 845 O O . PRO A 1 106 ? 4.424 -12.365 -11.042 1.00 92.31 106 PRO A O 1
ATOM 848 N N . THR A 1 107 ? 3.377 -13.798 -9.662 1.00 90.69 107 THR A N 1
ATOM 849 C CA . THR A 1 107 ? 2.469 -14.268 -10.705 1.00 90.69 107 THR A CA 1
ATOM 850 C C . THR A 1 107 ? 1.383 -13.233 -10.999 1.00 90.69 107 THR A C 1
ATOM 852 O O . THR A 1 107 ? 1.134 -12.292 -10.245 1.00 90.69 107 THR A O 1
ATOM 855 N N . THR A 1 108 ? 0.716 -13.373 -12.147 1.00 88.50 108 THR A N 1
ATOM 856 C CA . THR A 1 108 ? -0.456 -12.536 -12.448 1.00 88.50 108 THR A CA 1
ATOM 857 C C . THR A 1 108 ? -1.615 -12.828 -11.493 1.00 88.50 108 THR A C 1
ATOM 859 O O . THR A 1 108 ? -2.371 -11.910 -11.200 1.00 88.50 108 THR A O 1
ATOM 862 N N . SER A 1 109 ? -1.732 -14.064 -10.991 1.00 86.19 109 SER A N 1
ATOM 863 C CA . SER A 1 109 ? -2.755 -14.423 -10.001 1.00 86.19 109 SER A CA 1
ATOM 864 C C . SER A 1 109 ? -2.539 -13.651 -8.705 1.00 86.19 109 SER A C 1
ATOM 866 O O . SER A 1 109 ? -3.445 -12.954 -8.272 1.00 86.19 109 SER A O 1
ATOM 868 N N . ASP A 1 110 ? -1.312 -13.652 -8.173 1.00 86.69 110 ASP A N 1
ATOM 869 C CA . ASP A 1 110 ? -0.997 -12.943 -6.924 1.00 86.69 110 ASP A CA 1
ATOM 870 C C . ASP A 1 110 ? -1.293 -11.439 -7.041 1.00 86.69 110 ASP A C 1
ATOM 872 O O . ASP A 1 110 ? -1.812 -10.806 -6.122 1.00 86.69 110 ASP A O 1
ATOM 876 N N . ALA A 1 111 ? -0.988 -10.852 -8.203 1.00 88.56 111 ALA A N 1
ATOM 877 C CA . ALA A 1 111 ? -1.278 -9.450 -8.485 1.00 88.56 111 ALA A CA 1
ATOM 878 C C . ALA A 1 111 ? -2.786 -9.157 -8.587 1.00 88.56 111 ALA A C 1
ATOM 880 O O . ALA A 1 111 ? -3.222 -8.091 -8.154 1.00 88.56 111 ALA A O 1
ATOM 881 N N . LEU A 1 112 ? -3.574 -10.085 -9.142 1.00 86.56 112 LEU A N 1
ATOM 882 C CA . LEU A 1 112 ? -5.035 -9.986 -9.189 1.00 86.56 112 LEU A CA 1
ATOM 883 C C . LEU A 1 112 ? -5.641 -10.102 -7.791 1.00 86.56 112 LEU A C 1
ATOM 885 O O . LEU A 1 112 ? -6.486 -9.285 -7.436 1.00 86.56 112 LEU A O 1
ATOM 889 N N . ASP A 1 113 ? -5.176 -11.054 -6.986 1.00 86.44 113 ASP A N 1
ATOM 890 C CA . ASP A 1 113 ? -5.651 -11.246 -5.616 1.00 86.44 113 ASP A CA 1
ATOM 891 C C . ASP A 1 113 ? -5.369 -10.000 -4.768 1.00 86.44 113 ASP A C 1
ATOM 893 O O . ASP A 1 113 ? -6.248 -9.498 -4.066 1.00 86.44 113 ASP A O 1
ATOM 897 N N . ARG A 1 114 ? -4.170 -9.417 -4.909 1.00 85.81 114 ARG A N 1
ATOM 898 C CA . ARG A 1 114 ? -3.800 -8.151 -4.258 1.00 85.81 114 ARG A CA 1
ATOM 899 C C . ARG A 1 114 ? -4.705 -6.992 -4.679 1.00 85.81 114 ARG A C 1
ATOM 901 O O . ARG A 1 114 ? -5.093 -6.187 -3.833 1.00 85.81 114 ARG A O 1
ATOM 908 N N . LEU A 1 115 ? -5.041 -6.912 -5.965 1.00 85.06 115 LEU A N 1
ATOM 909 C CA . LEU A 1 115 ? -5.931 -5.885 -6.499 1.00 85.06 115 LEU A CA 1
ATOM 910 C C . LEU A 1 115 ? -7.359 -6.041 -5.955 1.00 85.06 115 LEU A C 1
ATOM 912 O O . LEU A 1 115 ? -7.973 -5.057 -5.549 1.00 85.06 115 LEU A O 1
ATOM 916 N N . VAL A 1 116 ? -7.878 -7.271 -5.897 1.00 83.19 116 VAL A N 1
ATOM 917 C CA . VAL A 1 116 ? -9.196 -7.566 -5.310 1.00 83.19 116 VAL A CA 1
ATOM 918 C C . VAL A 1 116 ? -9.229 -7.197 -3.826 1.00 83.19 116 VAL A C 1
ATOM 920 O O . VAL A 1 116 ? -10.172 -6.543 -3.388 1.00 83.19 116 VAL A O 1
ATOM 923 N N . GLN A 1 117 ? -8.180 -7.520 -3.067 1.00 83.50 117 GLN A N 1
ATOM 924 C CA . GLN A 1 117 ? -8.074 -7.117 -1.661 1.00 83.50 117 GLN A CA 1
ATOM 925 C C . GLN A 1 117 ? -8.099 -5.593 -1.487 1.00 83.50 117 GLN A C 1
ATOM 927 O O . GLN A 1 117 ? -8.755 -5.087 -0.578 1.00 83.50 117 GLN A O 1
ATOM 932 N N . GLU A 1 118 ? -7.400 -4.841 -2.343 1.00 81.69 118 GLU A N 1
ATOM 933 C CA . GLU A 1 118 ? -7.407 -3.375 -2.280 1.00 81.69 118 GLU A CA 1
ATOM 934 C C . GLU A 1 118 ? -8.795 -2.798 -2.597 1.00 81.69 118 GLU A C 1
ATOM 936 O O . GLU A 1 118 ? -9.256 -1.886 -1.910 1.00 81.69 118 GLU A O 1
ATOM 941 N N . ILE A 1 119 ? -9.497 -3.379 -3.573 1.00 79.88 119 ILE A N 1
ATOM 942 C CA . ILE A 1 119 ? -10.888 -3.041 -3.906 1.00 79.88 119 ILE A CA 1
ATOM 943 C C . ILE A 1 119 ? -11.810 -3.229 -2.702 1.00 79.88 119 ILE A C 1
ATOM 945 O O . ILE A 1 119 ? -12.604 -2.344 -2.380 1.00 79.88 119 ILE A O 1
ATOM 949 N N . GLU A 1 120 ? -11.717 -4.383 -2.047 1.00 79.50 120 GLU A N 1
ATOM 950 C CA . GLU A 1 120 ? -12.558 -4.730 -0.903 1.00 79.50 120 GLU A CA 1
ATOM 951 C C . GLU A 1 120 ? -12.260 -3.834 0.302 1.00 79.50 120 GLU A C 1
ATOM 953 O O . GLU A 1 120 ? -13.181 -3.320 0.938 1.00 79.50 120 GLU A O 1
ATOM 958 N N . MET A 1 121 ? -10.982 -3.559 0.566 1.00 79.31 121 MET A N 1
ATOM 959 C CA . MET A 1 121 ? -10.548 -2.624 1.605 1.00 79.31 121 MET A CA 1
ATOM 960 C C . MET A 1 121 ? -11.056 -1.200 1.356 1.00 79.31 121 MET A C 1
ATOM 962 O O . MET A 1 121 ? -11.530 -0.540 2.283 1.00 79.31 121 MET A O 1
ATOM 966 N N . GLU A 1 122 ? -10.994 -0.713 0.116 1.00 77.88 122 GLU A N 1
ATOM 967 C CA . GLU A 1 122 ? -11.490 0.622 -0.218 1.00 77.88 122 GLU A CA 1
ATOM 968 C C . GLU A 1 122 ? -13.020 0.697 -0.134 1.00 77.88 122 GLU A C 1
ATOM 970 O O . GLU A 1 122 ? -13.561 1.712 0.310 1.00 77.88 122 GLU A O 1
ATOM 975 N N . ALA A 1 123 ? -13.728 -0.383 -0.476 1.00 74.00 123 ALA A N 1
ATOM 976 C CA . ALA A 1 123 ? -15.179 -0.483 -0.310 1.00 74.00 123 ALA A CA 1
ATOM 977 C C . ALA A 1 123 ? -15.569 -0.373 1.168 1.00 74.00 123 ALA A C 1
ATOM 979 O O . ALA A 1 123 ? -16.409 0.451 1.537 1.00 74.00 123 ALA A O 1
ATOM 980 N N . LEU A 1 124 ? -14.870 -1.112 2.034 1.00 75.88 124 LEU A N 1
ATOM 981 C CA . LEU A 1 124 ? -15.043 -1.027 3.483 1.00 75.88 124 LEU A CA 1
ATOM 982 C C . LEU A 1 124 ? -14.759 0.385 4.015 1.00 75.88 124 LEU A C 1
ATOM 984 O O . LEU A 1 124 ? -15.533 0.906 4.817 1.00 75.88 124 LEU A O 1
ATOM 988 N N . ARG A 1 125 ? -13.678 1.030 3.557 1.00 75.69 125 ARG A N 1
ATOM 989 C CA . ARG A 1 125 ? -13.274 2.370 4.015 1.00 75.69 125 ARG A CA 1
ATOM 990 C C . ARG A 1 125 ? -14.237 3.471 3.573 1.00 75.69 125 ARG A C 1
ATOM 992 O O . ARG A 1 125 ? -14.475 4.415 4.322 1.00 75.69 125 ARG A O 1
ATOM 999 N N . SER A 1 126 ? -14.759 3.368 2.356 1.00 73.31 126 SER A N 1
ATOM 1000 C CA . SER A 1 126 ? -15.662 4.359 1.760 1.00 73.31 126 SER A CA 1
ATOM 1001 C C . SER A 1 126 ? -17.131 4.154 2.144 1.00 73.31 126 SER A C 1
ATOM 1003 O O . SER A 1 126 ? -17.950 5.037 1.891 1.00 73.31 126 SER A O 1
ATOM 1005 N N . GLY A 1 127 ? -17.478 3.016 2.759 1.00 71.50 127 GLY A N 1
ATOM 1006 C CA . GLY A 1 127 ? -18.865 2.643 3.054 1.00 71.50 127 GLY A CA 1
ATOM 1007 C C . GLY A 1 127 ? -19.687 2.328 1.799 1.00 71.50 127 GLY A C 1
ATOM 1008 O O . GLY A 1 127 ? -20.914 2.258 1.866 1.00 71.50 127 GLY A O 1
ATOM 1009 N N . ILE A 1 128 ? -19.017 2.164 0.657 1.00 73.31 128 ILE A N 1
ATOM 1010 C CA . ILE A 1 128 ? -19.615 1.804 -0.625 1.00 73.31 128 ILE A CA 1
ATOM 1011 C C . ILE A 1 128 ? -19.681 0.276 -0.699 1.00 73.31 128 ILE A C 1
ATOM 1013 O O . ILE A 1 128 ? -18.755 -0.419 -0.283 1.00 73.31 128 ILE A O 1
ATOM 1017 N N . ALA A 1 129 ? -20.771 -0.275 -1.236 1.00 72.88 129 ALA A N 1
ATOM 1018 C CA . ALA A 1 129 ? -20.882 -1.720 -1.414 1.00 72.88 129 ALA A CA 1
ATOM 1019 C C . ALA A 1 129 ? -19.764 -2.238 -2.340 1.00 72.88 129 ALA A C 1
ATOM 1021 O O . ALA A 1 129 ? -19.505 -1.654 -3.395 1.00 72.88 129 ALA A O 1
ATOM 1022 N N . GLY A 1 130 ? -19.138 -3.366 -1.985 1.00 66.44 130 GLY A N 1
ATOM 1023 C CA . GLY A 1 130 ? -18.035 -3.955 -2.761 1.00 66.44 130 GLY A CA 1
ATOM 1024 C C . GLY A 1 130 ? -18.369 -4.176 -4.241 1.00 66.44 130 GLY A C 1
ATOM 1025 O O . GLY A 1 130 ? -17.516 -3.977 -5.103 1.00 66.44 130 GLY A O 1
ATOM 1026 N N . ASP A 1 131 ? -19.630 -4.480 -4.556 1.00 70.81 131 ASP A N 1
ATOM 1027 C CA . ASP A 1 131 ? -20.123 -4.636 -5.930 1.00 70.81 131 ASP A CA 1
ATOM 1028 C C . ASP A 1 131 ? -20.047 -3.347 -6.761 1.00 70.81 131 ASP A C 1
ATOM 1030 O O . ASP A 1 131 ? -19.863 -3.390 -7.979 1.00 70.81 131 ASP A O 1
ATOM 1034 N N . GLU A 1 132 ? -20.196 -2.187 -6.126 1.00 69.50 132 GLU A N 1
ATOM 1035 C CA . GLU A 1 132 ? -20.167 -0.892 -6.800 1.00 69.50 132 GLU A CA 1
ATOM 1036 C C . GLU A 1 132 ? -18.730 -0.500 -7.160 1.00 69.50 132 GLU A C 1
ATOM 1038 O O . GLU A 1 132 ? -18.468 -0.093 -8.293 1.00 69.50 132 GLU A O 1
ATOM 1043 N N . ILE A 1 133 ? -17.769 -0.759 -6.265 1.00 67.44 133 ILE A N 1
ATOM 1044 C CA . ILE A 1 133 ? -16.342 -0.611 -6.584 1.00 67.44 133 ILE A CA 1
ATOM 1045 C C . ILE A 1 133 ? -15.908 -1.660 -7.613 1.00 67.44 133 ILE A C 1
ATOM 1047 O O . ILE A 1 133 ? -15.205 -1.334 -8.571 1.00 67.44 133 ILE A O 1
ATOM 1051 N N . ARG A 1 134 ? -16.404 -2.898 -7.517 1.00 70.06 134 ARG A N 1
ATOM 1052 C CA . ARG A 1 134 ? -16.138 -3.943 -8.515 1.00 70.06 134 ARG A CA 1
ATOM 1053 C C . ARG A 1 134 ? -16.588 -3.524 -9.913 1.00 70.06 134 ARG A C 1
ATOM 1055 O O . ARG A 1 134 ? -15.878 -3.805 -10.876 1.00 70.06 134 ARG A O 1
ATOM 1062 N N . LYS A 1 135 ? -17.704 -2.799 -10.054 1.00 74.81 135 LYS A N 1
ATOM 1063 C CA . LYS A 1 135 ? -18.141 -2.228 -11.344 1.00 74.81 135 LYS A CA 1
ATOM 1064 C C . LYS A 1 135 ? -17.183 -1.165 -11.881 1.00 74.81 135 LYS A C 1
ATOM 1066 O O . LYS A 1 135 ? -16.933 -1.162 -13.083 1.00 74.81 135 LYS A O 1
ATOM 1071 N N . ILE A 1 136 ? -16.617 -0.314 -11.022 1.00 69.88 136 ILE A N 1
ATOM 1072 C CA . ILE A 1 136 ? -15.603 0.679 -11.421 1.00 69.88 136 ILE A CA 1
ATOM 1073 C C . ILE A 1 136 ? -14.384 -0.035 -12.013 1.00 69.88 136 ILE A C 1
ATOM 1075 O O . ILE A 1 136 ? -13.953 0.292 -13.118 1.00 69.88 136 ILE A O 1
ATOM 1079 N N . TYR A 1 137 ? -13.897 -1.082 -11.349 1.00 69.19 137 TYR A N 1
ATOM 1080 C CA . TYR A 1 137 ? -12.783 -1.882 -11.862 1.00 69.19 137 TYR A CA 1
ATOM 1081 C C . TYR A 1 137 ? -13.151 -2.701 -13.103 1.00 69.19 137 TYR A C 1
ATOM 1083 O O . TYR A 1 137 ? -12.359 -2.792 -14.032 1.00 69.19 137 TYR A O 1
ATOM 1091 N N . SER A 1 138 ? -14.381 -3.210 -13.190 1.00 71.56 138 SER A N 1
ATOM 1092 C CA . SER A 1 138 ? -14.889 -3.894 -14.392 1.00 71.56 138 SER A CA 1
ATOM 1093 C C . SER A 1 138 ? -15.002 -2.957 -15.601 1.00 71.56 138 SER A C 1
ATOM 1095 O O . SER A 1 138 ? -14.987 -3.409 -16.742 1.00 71.56 138 SER A O 1
ATOM 1097 N N . SER A 1 139 ? -15.145 -1.651 -15.356 1.00 76.44 139 SER A N 1
ATOM 1098 C CA . SER A 1 139 ? -15.193 -0.610 -16.389 1.00 76.44 139 SER A CA 1
ATOM 1099 C C . SER A 1 139 ? -13.813 -0.074 -16.788 1.00 76.44 139 SER A C 1
ATOM 1101 O O . SER A 1 139 ? -13.718 0.801 -17.650 1.00 76.44 139 SER A O 1
ATOM 1103 N N . MET A 1 140 ? -12.744 -0.595 -16.177 1.00 78.94 140 MET A N 1
ATOM 1104 C CA . MET A 1 140 ? -11.370 -0.192 -16.446 1.00 78.94 140 MET A CA 1
ATOM 1105 C C . MET A 1 140 ? -10.942 -0.588 -17.865 1.00 78.94 140 MET A C 1
ATOM 1107 O O . MET A 1 140 ? -11.326 -1.631 -18.396 1.00 78.94 140 MET A O 1
ATOM 1111 N N . SER A 1 141 ? -10.124 0.253 -18.502 1.00 87.06 141 SER A N 1
ATOM 1112 C CA . SER A 1 141 ? -9.533 -0.103 -19.790 1.00 87.06 141 SER A CA 1
ATOM 1113 C C . SER A 1 141 ? -8.516 -1.239 -19.617 1.00 87.06 141 SER A C 1
ATOM 1115 O O . SER A 1 141 ? -7.833 -1.321 -18.598 1.00 87.06 141 SER A O 1
ATOM 1117 N N . LYS A 1 142 ? -8.322 -2.071 -20.650 1.00 85.25 142 LYS A N 1
ATOM 1118 C CA . LYS A 1 142 ? -7.281 -3.121 -20.634 1.00 85.25 142 LYS A CA 1
ATOM 1119 C C . LYS A 1 142 ? -5.874 -2.569 -20.372 1.00 85.25 142 LYS A C 1
ATOM 1121 O O . LYS A 1 142 ? -5.014 -3.273 -19.853 1.00 85.25 142 LYS A O 1
ATOM 1126 N N . GLN A 1 143 ? -5.622 -1.321 -20.768 1.00 85.56 143 GLN A N 1
ATOM 1127 C CA . GLN A 1 143 ? -4.336 -0.666 -20.549 1.00 85.56 143 GLN A CA 1
ATOM 1128 C C . GLN A 1 143 ? -4.146 -0.285 -19.078 1.00 85.56 143 GLN A C 1
ATOM 1130 O O . GLN A 1 143 ? -3.062 -0.491 -18.532 1.00 85.56 143 GLN A O 1
ATOM 1135 N N . ASP A 1 144 ? -5.189 0.245 -18.440 1.00 85.50 144 ASP A N 1
ATOM 1136 C CA . ASP A 1 144 ? -5.166 0.577 -17.016 1.00 85.50 144 ASP A CA 1
ATOM 1137 C C . ASP A 1 144 ? -5.088 -0.690 -16.154 1.00 85.50 144 ASP A C 1
ATOM 1139 O O . ASP A 1 144 ? -4.323 -0.717 -15.194 1.00 85.50 144 ASP A O 1
ATOM 1143 N N . GLU A 1 145 ? -5.781 -1.762 -16.547 1.00 84.94 145 GLU A N 1
ATOM 1144 C CA . GLU A 1 145 ? -5.683 -3.072 -15.893 1.00 84.94 145 GLU A CA 1
ATOM 1145 C C . GLU A 1 145 ? -4.243 -3.597 -15.950 1.00 84.94 145 GLU A C 1
ATOM 1147 O O . GLU A 1 145 ? -3.651 -3.927 -14.924 1.00 84.94 145 GLU A O 1
ATOM 1152 N N . ALA A 1 146 ? -3.623 -3.590 -17.135 1.00 88.75 146 ALA A N 1
ATOM 1153 C CA . ALA A 1 146 ? -2.232 -4.007 -17.289 1.00 88.75 146 ALA A CA 1
ATOM 1154 C C . ALA A 1 146 ? -1.266 -3.146 -16.456 1.00 88.75 146 ALA A C 1
ATOM 1156 O O . ALA A 1 146 ? -0.296 -3.675 -15.911 1.00 88.75 146 ALA A O 1
ATOM 1157 N N . ARG A 1 147 ? -1.525 -1.836 -16.337 1.00 90.31 147 ARG A N 1
ATOM 1158 C CA . ARG A 1 147 ? -0.752 -0.935 -15.467 1.00 90.31 147 ARG A CA 1
ATOM 1159 C C . ARG A 1 147 ? -0.883 -1.326 -13.994 1.00 90.31 147 ARG A C 1
ATOM 1161 O O . ARG A 1 147 ? 0.136 -1.428 -13.314 1.00 90.31 147 ARG A O 1
ATOM 1168 N N . MET A 1 148 ? -2.100 -1.584 -13.516 1.00 88.81 148 MET A N 1
ATOM 1169 C CA . MET A 1 148 ? -2.349 -1.999 -12.129 1.00 88.81 148 MET A CA 1
ATOM 1170 C C . MET A 1 148 ? -1.712 -3.351 -11.818 1.00 88.81 148 MET A C 1
ATOM 1172 O O . MET A 1 148 ? -1.064 -3.513 -10.788 1.00 88.81 148 MET A O 1
ATOM 1176 N N . LEU A 1 149 ? -1.797 -4.308 -12.742 1.00 91.12 149 LEU A N 1
ATOM 1177 C CA . LEU A 1 149 ? -1.145 -5.603 -12.571 1.00 91.12 149 LEU A CA 1
ATOM 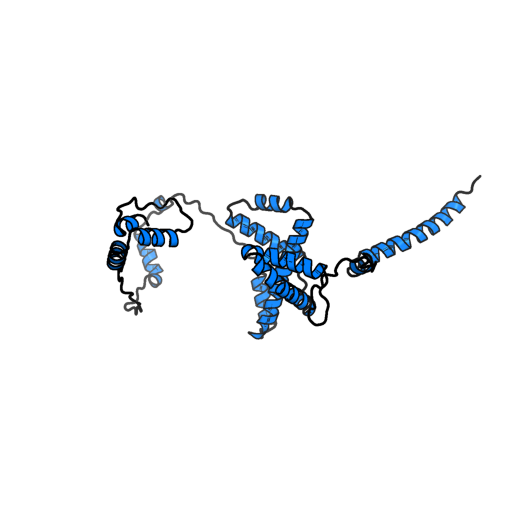1178 C C . LEU A 1 149 ? 0.380 -5.474 -12.506 1.00 91.12 149 LEU A C 1
ATOM 1180 O O . LEU A 1 149 ? 0.999 -6.100 -11.648 1.00 91.12 149 LEU A O 1
ATOM 1184 N N . ARG A 1 150 ? 0.999 -4.642 -13.358 1.00 92.38 150 ARG A N 1
ATOM 1185 C CA . ARG A 1 150 ? 2.444 -4.354 -13.262 1.00 92.38 150 ARG A CA 1
ATOM 1186 C C . ARG A 1 150 ? 2.807 -3.744 -11.909 1.00 92.38 150 ARG A C 1
ATOM 1188 O O . ARG A 1 150 ? 3.782 -4.171 -11.297 1.00 92.38 150 ARG A O 1
ATOM 1195 N N . PHE A 1 151 ? 2.008 -2.792 -11.432 1.00 94.00 151 PHE A N 1
ATOM 1196 C CA . PHE A 1 151 ? 2.192 -2.178 -10.121 1.00 94.00 151 PHE A CA 1
ATOM 1197 C C . PHE A 1 151 ? 2.149 -3.204 -8.988 1.00 94.00 151 PHE A C 1
ATOM 1199 O O . PHE A 1 151 ? 3.093 -3.289 -8.205 1.00 94.00 151 PHE A O 1
ATOM 1206 N N . HIS A 1 152 ? 1.100 -4.024 -8.923 1.00 94.12 152 HIS A N 1
ATOM 1207 C CA . HIS A 1 152 ? 0.966 -5.022 -7.865 1.00 94.12 152 HIS A CA 1
ATOM 1208 C C . HIS A 1 152 ? 2.067 -6.076 -7.911 1.00 94.12 152 HIS A C 1
ATOM 1210 O O . HIS A 1 152 ? 2.584 -6.438 -6.856 1.00 94.12 152 HIS A O 1
ATOM 1216 N N . LYS A 1 153 ? 2.496 -6.504 -9.105 1.00 95.06 153 LYS A N 1
ATOM 1217 C CA . LYS A 1 153 ? 3.672 -7.374 -9.241 1.00 95.06 153 LYS A CA 1
ATOM 1218 C C . LYS A 1 153 ? 4.918 -6.731 -8.644 1.00 95.06 153 LYS A C 1
ATOM 1220 O O . LYS A 1 153 ? 5.597 -7.377 -7.857 1.00 95.06 153 LYS A O 1
ATOM 1225 N N . HIS A 1 154 ? 5.190 -5.459 -8.941 1.00 94.62 154 HIS A N 1
ATOM 1226 C CA . HIS A 1 154 ? 6.329 -4.746 -8.348 1.00 94.62 154 HIS A CA 1
ATOM 1227 C C . HIS A 1 154 ? 6.222 -4.663 -6.819 1.00 94.62 154 HIS A C 1
ATOM 1229 O O . HIS A 1 154 ? 7.183 -4.929 -6.102 1.00 94.62 154 HIS A O 1
ATOM 1235 N N . VAL A 1 155 ? 5.037 -4.353 -6.286 1.00 93.06 155 VAL A N 1
ATOM 1236 C CA . VAL A 1 155 ? 4.817 -4.278 -4.831 1.00 93.06 155 VAL A CA 1
ATOM 1237 C C . VAL A 1 155 ? 5.052 -5.632 -4.156 1.00 93.06 155 VAL A C 1
ATOM 1239 O O . VAL A 1 155 ? 5.762 -5.688 -3.154 1.00 93.06 155 VAL A O 1
ATOM 1242 N N . ILE A 1 156 ? 4.510 -6.719 -4.707 1.00 93.81 156 ILE A N 1
ATOM 1243 C CA . ILE A 1 156 ? 4.708 -8.075 -4.175 1.00 93.81 156 ILE A CA 1
ATOM 1244 C C . ILE A 1 156 ? 6.187 -8.464 -4.258 1.00 93.81 156 ILE A C 1
ATOM 1246 O O . ILE A 1 156 ? 6.769 -8.920 -3.275 1.00 93.81 156 ILE A O 1
ATOM 1250 N N . GLY A 1 157 ? 6.828 -8.220 -5.401 1.00 93.19 157 GLY A N 1
ATOM 1251 C CA . GLY A 1 157 ? 8.230 -8.564 -5.607 1.00 93.19 157 GLY A CA 1
ATOM 1252 C C . GLY A 1 157 ? 9.171 -7.793 -4.677 1.00 93.19 157 GLY A C 1
ATOM 1253 O O . GLY A 1 157 ? 10.071 -8.385 -4.090 1.00 93.19 157 GLY A O 1
ATOM 1254 N N . THR A 1 158 ? 8.923 -6.503 -4.422 1.00 91.81 158 THR A N 1
ATOM 1255 C CA . THR A 1 158 ? 9.710 -5.728 -3.440 1.00 91.81 158 THR A CA 1
ATOM 1256 C C . THR A 1 158 ? 9.467 -6.162 -1.993 1.00 91.81 158 THR A C 1
ATOM 1258 O O . THR A 1 158 ? 10.341 -5.979 -1.142 1.00 91.81 158 THR A O 1
ATOM 1261 N N . GLN A 1 159 ? 8.292 -6.710 -1.668 1.00 89.88 159 GLN A N 1
ATOM 1262 C CA . GLN A 1 159 ? 8.039 -7.330 -0.363 1.00 89.88 159 GLN A CA 1
ATOM 1263 C C . GLN A 1 159 ? 8.838 -8.627 -0.222 1.00 89.88 159 GLN A C 1
ATOM 1265 O O . GLN A 1 159 ? 9.551 -8.782 0.766 1.00 89.88 159 GLN A O 1
ATOM 1270 N N . GLN A 1 160 ? 8.804 -9.495 -1.234 1.00 89.50 160 GLN A N 1
ATOM 1271 C CA . GLN A 1 160 ? 9.595 -10.728 -1.279 1.00 89.50 160 GLN A CA 1
ATOM 1272 C C . GLN A 1 160 ? 11.103 -10.433 -1.233 1.00 89.50 160 GLN A C 1
ATOM 1274 O O . GLN A 1 160 ? 11.833 -11.058 -0.470 1.00 89.50 160 GLN A O 1
ATOM 1279 N N . LEU A 1 161 ? 11.572 -9.414 -1.959 1.00 88.44 161 LEU A N 1
ATOM 1280 C CA . LEU A 1 161 ? 12.968 -8.968 -1.929 1.00 88.44 161 LEU A CA 1
ATOM 1281 C C . LEU A 1 161 ? 13.391 -8.513 -0.525 1.00 88.44 161 LEU A C 1
ATOM 1283 O O . LEU A 1 161 ? 14.476 -8.855 -0.056 1.00 88.44 161 LEU A O 1
ATOM 1287 N N . ARG A 1 162 ? 12.528 -7.763 0.171 1.00 83.62 162 ARG A N 1
ATOM 1288 C CA . ARG A 1 162 ? 12.773 -7.339 1.558 1.00 83.62 162 ARG A CA 1
ATOM 1289 C C . ARG A 1 162 ? 12.754 -8.505 2.534 1.00 83.62 162 ARG A C 1
ATOM 1291 O O . ARG A 1 162 ? 13.577 -8.519 3.441 1.00 83.62 162 ARG A O 1
ATOM 1298 N N . GLN A 1 163 ? 11.861 -9.473 2.345 1.00 81.00 163 GLN A N 1
ATOM 1299 C CA . GLN A 1 163 ? 11.855 -10.702 3.134 1.00 81.00 163 GLN A CA 1
ATOM 1300 C C . GLN A 1 163 ? 13.172 -11.456 2.943 1.00 81.00 163 GLN A C 1
ATOM 1302 O O . GLN A 1 163 ? 13.816 -11.772 3.934 1.00 81.00 163 GLN A O 1
ATOM 1307 N N . LEU A 1 164 ? 13.648 -11.627 1.704 1.00 78.88 164 LEU A N 1
ATOM 1308 C CA . LEU A 1 164 ? 14.942 -12.259 1.424 1.00 78.88 164 LEU A CA 1
ATOM 1309 C C . LEU A 1 164 ? 16.115 -11.538 2.099 1.00 78.88 164 LEU A C 1
ATOM 1311 O O . LEU A 1 164 ? 16.981 -12.188 2.680 1.00 78.88 164 LEU A O 1
ATOM 1315 N N . ALA A 1 165 ? 16.134 -10.203 2.065 1.00 68.81 165 ALA A N 1
ATOM 1316 C CA . ALA A 1 165 ? 17.148 -9.415 2.765 1.00 68.81 165 ALA A CA 1
ATOM 1317 C C . ALA A 1 165 ? 17.009 -9.490 4.302 1.00 68.81 165 ALA A C 1
ATOM 1319 O O . ALA A 1 165 ? 18.008 -9.387 5.012 1.00 68.81 165 ALA A O 1
ATOM 1320 N N . GLY A 1 166 ? 15.788 -9.683 4.813 1.00 61.47 166 GLY A N 1
ATOM 1321 C CA . GLY A 1 166 ? 15.463 -9.813 6.235 1.00 61.47 166 GLY A CA 1
ATOM 1322 C C . GLY A 1 166 ? 15.701 -11.205 6.836 1.00 61.47 166 GLY A C 1
ATOM 1323 O O . GLY A 1 166 ? 15.799 -11.313 8.054 1.00 61.47 166 GLY A O 1
ATOM 1324 N N . ILE A 1 167 ? 15.873 -12.256 6.020 1.00 56.28 167 ILE A N 1
ATOM 1325 C CA . ILE A 1 167 ? 16.177 -13.634 6.478 1.00 56.28 167 ILE A CA 1
ATOM 1326 C C . ILE A 1 167 ? 17.490 -13.712 7.288 1.00 56.28 167 ILE A C 1
ATOM 1328 O O . ILE A 1 167 ? 17.732 -14.685 8.001 1.00 56.28 167 ILE A O 1
ATOM 1332 N N . VAL A 1 168 ? 18.334 -12.675 7.254 1.00 51.00 168 VAL A N 1
ATOM 1333 C CA . VAL A 1 168 ? 19.572 -12.626 8.047 1.00 51.00 168 VAL A CA 1
ATOM 1334 C C . VAL A 1 168 ? 19.306 -12.541 9.564 1.00 51.00 168 VAL A C 1
ATOM 1336 O O . VAL A 1 168 ? 20.149 -13.001 10.331 1.00 51.00 168 VAL A O 1
ATOM 1339 N N . ASP A 1 169 ? 18.141 -12.051 10.013 1.00 44.72 169 ASP A N 1
ATOM 1340 C CA . ASP A 1 169 ? 17.836 -11.893 11.452 1.00 44.72 169 ASP A CA 1
ATOM 1341 C C . ASP A 1 169 ? 17.265 -13.152 12.135 1.00 44.72 169 ASP A C 1
ATOM 1343 O O . ASP A 1 169 ? 17.070 -13.172 13.352 1.00 44.72 169 ASP A O 1
ATOM 1347 N N . GLY A 1 170 ? 17.063 -14.248 11.400 1.00 53.12 170 GLY A N 1
ATOM 1348 C CA . GLY A 1 170 ? 16.649 -15.516 11.990 1.00 53.12 170 GLY A CA 1
ATOM 1349 C C . GLY A 1 170 ? 16.773 -16.659 11.000 1.00 53.12 170 GLY A C 1
ATOM 1350 O O . GLY A 1 170 ? 15.948 -16.800 10.102 1.00 53.12 170 GLY A O 1
ATOM 1351 N N . LEU A 1 171 ? 17.783 -17.512 11.182 1.00 55.94 171 LEU A N 1
ATOM 1352 C CA . LEU A 1 171 ? 17.815 -18.832 10.553 1.00 55.94 171 LEU A CA 1
ATOM 1353 C C . LEU A 1 171 ? 16.658 -19.662 11.130 1.00 55.94 171 LEU A C 1
ATOM 1355 O O . LEU A 1 171 ? 16.840 -20.395 12.101 1.00 55.94 171 LEU A O 1
ATOM 1359 N N . ILE A 1 172 ? 15.461 -19.507 10.570 1.00 61.53 172 ILE A N 1
ATOM 1360 C CA . ILE A 1 172 ? 14.312 -20.351 10.893 1.00 61.53 172 ILE A CA 1
ATOM 1361 C C . ILE A 1 172 ? 14.525 -21.733 10.275 1.00 61.53 172 ILE A C 1
ATOM 1363 O O . ILE A 1 172 ? 15.068 -21.874 9.176 1.00 61.53 172 ILE A O 1
ATOM 1367 N N . SER A 1 173 ? 14.136 -22.780 10.997 1.00 67.88 173 SER A N 1
ATOM 1368 C CA . SER A 1 173 ? 14.179 -24.135 10.443 1.00 67.88 173 SER A CA 1
ATOM 1369 C C . SER A 1 173 ? 13.120 -24.304 9.344 1.00 67.88 173 SER A C 1
ATOM 1371 O O . SER A 1 173 ? 12.096 -23.626 9.367 1.00 67.88 173 SER A O 1
ATOM 1373 N N . GLU A 1 174 ? 13.313 -25.244 8.411 1.00 68.88 174 GLU A N 1
ATOM 1374 C CA . GLU A 1 174 ? 12.324 -25.556 7.357 1.00 68.88 174 GLU A CA 1
ATOM 1375 C C . GLU A 1 174 ? 10.926 -25.829 7.938 1.00 68.88 174 GLU A C 1
ATOM 1377 O O . GLU A 1 174 ? 9.918 -25.375 7.408 1.00 68.88 174 GLU A O 1
ATOM 1382 N N . LYS A 1 175 ? 10.875 -26.493 9.098 1.00 68.88 175 LYS A N 1
ATOM 1383 C CA . LYS A 1 175 ? 9.633 -26.775 9.820 1.00 68.88 175 LYS A CA 1
ATOM 1384 C C . LYS A 1 175 ? 8.946 -25.508 10.336 1.00 68.88 175 LYS A C 1
ATOM 1386 O O . LYS A 1 175 ? 7.725 -25.430 10.343 1.00 68.88 175 LYS A O 1
ATOM 1391 N N . GLU A 1 176 ? 9.721 -24.542 10.804 1.00 67.31 176 GLU A N 1
ATOM 1392 C CA . GLU A 1 176 ? 9.215 -23.280 11.346 1.00 67.31 176 GLU A CA 1
ATOM 1393 C C . GLU A 1 176 ? 8.744 -22.355 10.218 1.00 67.31 176 GLU A C 1
ATOM 1395 O O . GLU A 1 176 ? 7.677 -21.758 10.328 1.00 67.31 176 GLU A O 1
ATOM 1400 N N . ALA A 1 177 ? 9.449 -22.364 9.081 1.00 69.12 177 ALA A N 1
ATOM 1401 C CA . ALA A 1 177 ? 8.999 -21.728 7.847 1.00 69.12 177 ALA A CA 1
ATOM 1402 C C . ALA A 1 177 ? 7.693 -22.343 7.312 1.00 69.12 177 ALA A C 1
ATOM 1404 O O . ALA A 1 177 ? 6.809 -21.605 6.891 1.00 69.12 177 ALA A O 1
ATOM 1405 N N . GLU A 1 178 ? 7.533 -23.674 7.349 1.00 71.00 178 GLU A N 1
ATOM 1406 C CA . GLU A 1 178 ? 6.285 -24.332 6.933 1.00 71.00 178 GLU A CA 1
ATOM 1407 C C . GLU A 1 178 ? 5.111 -23.968 7.854 1.00 71.00 178 GLU A C 1
ATOM 1409 O O . GLU A 1 178 ? 4.011 -23.705 7.369 1.00 71.00 178 GLU A O 1
ATOM 1414 N N . ILE A 1 179 ? 5.334 -23.941 9.174 1.00 76.44 179 ILE A N 1
ATOM 1415 C CA . ILE A 1 179 ? 4.309 -23.538 10.149 1.00 76.44 179 ILE A CA 1
ATOM 1416 C C . ILE A 1 179 ? 3.886 -22.094 9.885 1.00 76.44 179 ILE A C 1
ATOM 1418 O O . ILE A 1 179 ? 2.697 -21.844 9.710 1.00 76.44 179 ILE A O 1
ATOM 1422 N N . GLN A 1 180 ? 4.845 -21.175 9.770 1.00 73.12 180 GLN A N 1
ATOM 1423 C CA . GLN A 1 180 ? 4.553 -19.769 9.512 1.00 73.12 180 GLN A CA 1
ATOM 1424 C C . GLN A 1 180 ? 3.860 -19.569 8.158 1.00 73.12 180 GLN A C 1
ATOM 1426 O O . GLN A 1 180 ? 2.859 -18.865 8.078 1.00 73.12 180 GLN A O 1
ATOM 1431 N N . TYR A 1 181 ? 4.326 -20.240 7.100 1.00 72.69 181 TYR A N 1
ATOM 1432 C CA . TYR A 1 181 ? 3.674 -20.198 5.792 1.00 72.69 181 TYR A CA 1
ATOM 1433 C C . TYR A 1 181 ? 2.229 -20.703 5.869 1.00 72.69 181 TYR A C 1
ATOM 1435 O O . TYR A 1 181 ? 1.336 -20.104 5.276 1.00 72.69 181 TYR A O 1
ATOM 1443 N N . ARG A 1 182 ? 1.974 -21.785 6.612 1.00 74.44 182 ARG A N 1
ATOM 1444 C CA . ARG A 1 182 ? 0.620 -22.311 6.807 1.00 74.44 182 ARG A CA 1
ATOM 1445 C C . ARG A 1 182 ? -0.260 -21.320 7.564 1.00 74.44 182 ARG A C 1
ATOM 1447 O O . ARG A 1 182 ? -1.364 -21.083 7.103 1.00 74.44 182 ARG A O 1
ATOM 1454 N N . GLU A 1 183 ? 0.227 -20.739 8.658 1.00 76.69 183 GLU A N 1
ATOM 1455 C CA . GLU A 1 183 ? -0.502 -19.734 9.449 1.00 76.69 183 GLU A CA 1
ATOM 1456 C C . GLU A 1 183 ? -0.827 -18.475 8.627 1.00 76.69 183 GLU A C 1
ATOM 1458 O O . GLU A 1 183 ? -1.943 -17.967 8.689 1.00 76.69 183 GLU A O 1
ATOM 1463 N N . GLU A 1 184 ? 0.116 -17.988 7.814 1.00 70.12 184 GLU A N 1
ATOM 1464 C CA . GLU A 1 184 ? -0.073 -16.803 6.965 1.00 70.12 184 GLU A CA 1
ATOM 1465 C C . GLU A 1 184 ? -1.012 -17.051 5.772 1.00 70.12 184 GLU A C 1
ATOM 1467 O O . GLU A 1 184 ? -1.653 -16.116 5.291 1.00 70.12 184 GLU A O 1
ATOM 1472 N N . ASN A 1 185 ? -1.101 -18.294 5.285 1.00 69.50 185 ASN A N 1
ATOM 1473 C CA . ASN A 1 185 ? -1.957 -18.676 4.154 1.00 69.50 185 ASN A CA 1
ATOM 1474 C C . ASN A 1 185 ? -3.266 -19.360 4.587 1.00 69.50 185 ASN A C 1
ATOM 1476 O O . ASN A 1 185 ? -4.066 -19.755 3.734 1.00 69.50 185 ASN A O 1
ATOM 1480 N N . GLU A 1 186 ? -3.507 -19.511 5.891 1.00 73.88 186 GLU A N 1
ATOM 1481 C CA . GLU A 1 186 ? -4.759 -20.042 6.416 1.00 73.88 186 GLU A CA 1
ATOM 1482 C C . GLU A 1 186 ? -5.864 -18.993 6.233 1.00 73.88 186 GLU A C 1
ATOM 1484 O O . GLU A 1 186 ? -5.844 -17.902 6.803 1.00 73.88 186 GLU A O 1
ATOM 1489 N N . GLN A 1 187 ? -6.832 -19.304 5.372 1.00 57.66 187 GLN A N 1
ATOM 1490 C CA . GLN A 1 187 ? -7.979 -18.437 5.135 1.00 57.66 187 GLN A CA 1
ATOM 1491 C C . GLN A 1 187 ? -8.972 -18.607 6.286 1.00 57.66 187 GLN A C 1
ATOM 1493 O O . GLN A 1 187 ? -9.626 -19.642 6.409 1.00 57.66 187 GLN A O 1
ATOM 1498 N N . PHE A 1 188 ? -9.083 -17.589 7.137 1.00 65.31 188 PHE A N 1
ATOM 1499 C CA . PHE A 1 188 ? -10.061 -17.569 8.219 1.00 65.31 188 PHE A CA 1
ATOM 1500 C C . PHE A 1 188 ? -11.419 -17.083 7.703 1.00 65.31 188 PHE A C 1
ATOM 1502 O O . PHE A 1 188 ? -11.539 -15.979 7.172 1.00 65.31 188 PHE A O 1
ATOM 1509 N N . GLU A 1 189 ? -12.458 -17.890 7.901 1.00 44.41 189 GLU A N 1
ATOM 1510 C CA . GLU A 1 189 ? -13.845 -17.494 7.664 1.00 44.41 189 GLU A CA 1
ATOM 1511 C C . GLU A 1 189 ? -14.385 -16.842 8.947 1.00 44.41 189 GLU A C 1
ATOM 1513 O O . GLU A 1 189 ? -14.543 -17.494 9.981 1.00 44.41 189 GLU A O 1
ATOM 1518 N N . ALA A 1 190 ? -14.584 -15.523 8.919 1.00 49.50 190 ALA A N 1
ATOM 1519 C CA . ALA A 1 190 ? -15.089 -14.765 10.059 1.00 49.50 190 ALA A CA 1
ATOM 1520 C C . ALA A 1 190 ? -16.575 -14.444 9.862 1.00 49.50 190 ALA A C 1
ATOM 1522 O O . ALA A 1 190 ? -16.945 -13.621 9.026 1.00 49.50 190 ALA A O 1
ATOM 1523 N N . GLU A 1 191 ? -17.438 -15.064 10.665 1.00 41.44 191 GLU A N 1
ATOM 1524 C CA . GLU A 1 191 ? -18.856 -14.715 10.726 1.00 41.44 191 GLU A CA 1
ATOM 1525 C C . GLU A 1 191 ? -19.063 -13.542 11.695 1.00 41.44 191 GLU A C 1
ATOM 1527 O O . GLU A 1 191 ? -18.791 -13.636 12.893 1.00 41.44 191 GLU A O 1
ATOM 1532 N N . ALA A 1 192 ? -19.556 -12.412 11.183 1.00 43.78 192 ALA A N 1
ATOM 1533 C CA . ALA A 1 192 ? -19.899 -11.254 12.001 1.00 43.78 192 ALA A CA 1
ATOM 1534 C C . ALA A 1 192 ? -21.405 -11.228 12.300 1.00 43.78 192 ALA A C 1
ATOM 1536 O O . ALA A 1 192 ? -22.232 -11.097 11.397 1.00 43.78 192 ALA A O 1
ATOM 1537 N N . LEU A 1 193 ? -21.774 -11.275 13.583 1.00 44.88 193 LEU A N 1
ATOM 1538 C CA . LEU A 1 193 ? -23.136 -10.979 14.026 1.00 44.88 193 LEU A CA 1
ATOM 1539 C C . LEU A 1 193 ? -23.300 -9.460 14.160 1.00 44.88 193 LEU A C 1
ATOM 1541 O O . LEU A 1 193 ? -22.923 -8.864 15.170 1.00 44.88 193 LEU A O 1
ATOM 1545 N N . ILE A 1 194 ? -23.871 -8.819 13.141 1.00 52.38 194 ILE A N 1
ATOM 1546 C CA . ILE A 1 194 ? -24.181 -7.386 13.188 1.00 52.38 194 ILE A CA 1
ATOM 1547 C C . ILE A 1 194 ? -25.453 -7.193 14.020 1.00 52.38 194 ILE A C 1
ATOM 1549 O O . ILE A 1 194 ? -26.576 -7.327 13.533 1.00 52.38 194 ILE A O 1
ATOM 1553 N N . LEU A 1 195 ? -25.280 -6.877 15.302 1.00 52.72 195 LEU A N 1
ATOM 1554 C CA . LEU A 1 195 ? -26.381 -6.503 16.182 1.00 52.72 195 LEU A CA 1
ATOM 1555 C C . LEU A 1 195 ? -26.765 -5.040 15.924 1.00 52.72 195 LEU A C 1
ATOM 1557 O O . LEU A 1 195 ? -26.036 -4.110 16.275 1.00 52.72 195 LEU A O 1
ATOM 1561 N N . SER A 1 196 ? -27.939 -4.831 15.327 1.00 52.66 196 SER A N 1
ATOM 1562 C CA . SER A 1 196 ? -28.591 -3.520 15.315 1.00 52.66 196 SER A CA 1
ATOM 1563 C C . SER A 1 196 ? -28.767 -3.043 16.760 1.00 52.66 196 SER A C 1
ATOM 1565 O O . SER A 1 196 ? -29.303 -3.780 17.594 1.00 52.66 196 SER A O 1
ATOM 1567 N N . HIS A 1 197 ? -28.302 -1.830 17.073 1.00 47.62 197 HIS A N 1
ATOM 1568 C CA . HIS A 1 197 ? -28.460 -1.193 18.384 1.00 47.62 197 HIS A CA 1
ATOM 1569 C C . HIS A 1 197 ? -29.923 -0.764 18.607 1.00 47.62 197 HIS A C 1
ATOM 1571 O O . HIS A 1 197 ? -30.231 0.411 18.792 1.00 47.62 197 HIS A O 1
ATOM 1577 N N . THR A 1 198 ? -30.865 -1.702 18.604 1.00 56.91 198 THR A N 1
ATOM 1578 C CA . THR A 1 198 ? -32.146 -1.492 19.277 1.00 56.91 198 THR A CA 1
ATOM 1579 C C . THR A 1 198 ? -31.897 -1.665 20.762 1.00 56.91 198 THR A C 1
ATOM 1581 O O . THR A 1 198 ? -31.506 -2.739 21.194 1.00 56.91 198 THR A O 1
ATOM 1584 N N . ASN A 1 199 ? -32.053 -0.580 21.517 1.00 56.22 199 ASN A N 1
ATOM 1585 C CA . ASN A 1 199 ? -31.802 -0.456 22.950 1.00 56.22 199 ASN A CA 1
ATOM 1586 C C . ASN A 1 199 ? -32.221 -1.705 23.767 1.00 56.22 199 ASN A C 1
ATOM 1588 O O . ASN A 1 199 ? -33.358 -1.803 24.218 1.00 56.22 199 ASN A O 1
ATOM 1592 N N . TYR A 1 200 ? -31.294 -2.651 23.968 1.00 58.19 200 TYR A N 1
ATOM 1593 C CA . TYR A 1 200 ? -31.526 -3.884 24.732 1.00 58.19 200 TYR A CA 1
ATOM 1594 C C . TYR A 1 200 ? -31.565 -3.640 26.245 1.00 58.19 200 TYR A C 1
ATOM 1596 O O . TYR A 1 200 ? -31.872 -4.562 26.995 1.00 58.19 200 TYR A O 1
ATOM 1604 N N . LEU A 1 201 ? -31.290 -2.414 26.715 1.00 57.94 201 LEU A N 1
ATOM 1605 C CA . LEU A 1 201 ? -31.298 -2.091 28.146 1.00 57.94 201 LEU A CA 1
ATOM 1606 C C . LEU A 1 201 ? -32.665 -2.347 28.787 1.00 57.94 201 LEU A C 1
ATOM 1608 O O . LEU A 1 201 ? -32.720 -2.746 29.942 1.00 57.94 201 LEU A O 1
ATOM 1612 N N . SER A 1 202 ? -33.762 -2.183 28.042 1.00 65.62 202 SER A N 1
ATOM 1613 C CA . SER A 1 202 ? -35.111 -2.494 28.533 1.00 65.62 202 SER A CA 1
ATOM 1614 C C . SER A 1 202 ? -35.407 -3.997 28.622 1.00 65.62 202 SER A C 1
ATOM 1616 O O . SER A 1 202 ? -36.356 -4.379 29.300 1.00 65.62 202 SER A O 1
ATOM 1618 N N . ALA A 1 203 ? -34.609 -4.847 27.967 1.00 66.44 203 ALA A N 1
ATOM 1619 C CA . ALA A 1 203 ? -34.703 -6.305 28.046 1.00 66.44 203 ALA A CA 1
ATOM 1620 C C . ALA A 1 203 ? -33.773 -6.908 29.116 1.00 66.44 203 ALA A C 1
ATOM 1622 O O . ALA A 1 203 ? -33.910 -8.083 29.458 1.00 66.44 203 ALA A O 1
ATOM 1623 N N . VAL A 1 204 ? -32.837 -6.122 29.664 1.00 65.81 204 VAL A N 1
ATOM 1624 C CA . VAL A 1 204 ? -31.978 -6.553 30.771 1.00 65.81 204 VAL A CA 1
ATOM 1625 C C . VAL A 1 204 ? -32.755 -6.415 32.075 1.00 65.81 204 VAL A C 1
ATOM 1627 O O . VAL A 1 204 ? -32.836 -5.342 32.665 1.00 65.81 204 VAL A O 1
ATOM 1630 N N . ASN A 1 205 ? -33.327 -7.524 32.535 1.00 70.75 205 ASN A N 1
ATOM 1631 C CA . ASN A 1 205 ? -33.928 -7.600 33.858 1.00 70.75 205 ASN A CA 1
ATOM 1632 C C . ASN A 1 205 ? -32.841 -7.984 34.872 1.00 70.75 205 ASN A C 1
ATOM 1634 O O . ASN A 1 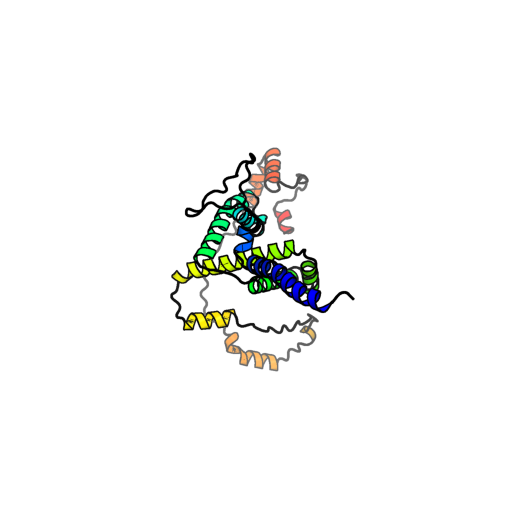205 ? -32.397 -9.132 34.915 1.00 70.75 205 ASN A O 1
ATOM 1638 N N . THR A 1 206 ? -32.354 -7.016 35.648 1.00 69.19 206 THR A N 1
ATOM 1639 C CA . THR A 1 206 ? -31.395 -7.262 36.734 1.00 69.19 206 THR A CA 1
ATOM 1640 C C . THR A 1 206 ? -32.097 -7.924 37.915 1.00 69.19 206 THR A C 1
ATOM 1642 O O . THR A 1 206 ? -32.641 -7.250 38.785 1.00 69.19 206 THR A O 1
ATOM 1645 N N . ASP A 1 207 ? -32.075 -9.253 37.931 1.00 82.88 207 ASP A N 1
ATOM 1646 C CA . ASP A 1 207 ? -32.421 -10.060 39.097 1.00 82.88 207 ASP A CA 1
ATOM 1647 C C . ASP A 1 207 ? -31.263 -10.030 40.113 1.00 82.88 207 ASP A C 1
ATOM 1649 O O . ASP A 1 207 ? -30.106 -10.301 39.774 1.00 82.88 207 ASP A O 1
ATOM 1653 N N . GLU A 1 208 ? -31.562 -9.656 41.357 1.00 85.00 208 GLU A N 1
ATOM 1654 C CA . GLU A 1 208 ? -30.566 -9.466 42.415 1.00 85.00 208 GLU A CA 1
ATOM 1655 C C . GLU A 1 208 ? -29.873 -10.787 42.786 1.00 85.00 208 GLU A C 1
ATOM 1657 O O . GLU A 1 208 ? -28.670 -10.803 43.072 1.00 85.00 208 GLU A O 1
ATOM 1662 N N . ASP A 1 209 ? -30.598 -11.906 42.718 1.00 88.12 209 ASP A N 1
ATOM 1663 C CA . ASP A 1 209 ? -30.052 -13.232 43.006 1.00 88.12 209 ASP A CA 1
ATOM 1664 C C . ASP A 1 209 ? -29.111 -13.698 41.886 1.00 88.12 209 ASP A C 1
ATOM 1666 O O . ASP A 1 209 ? -28.008 -14.189 42.157 1.00 88.12 209 ASP A O 1
ATOM 1670 N N . ALA A 1 210 ? -29.474 -13.448 40.623 1.00 83.81 210 ALA A N 1
ATOM 1671 C CA . ALA A 1 210 ? -28.605 -13.692 39.472 1.00 83.81 210 ALA A CA 1
ATOM 1672 C C . ALA A 1 210 ? -27.326 -12.832 39.513 1.00 83.81 210 ALA A C 1
ATOM 1674 O O . ALA A 1 210 ? -26.231 -13.330 39.233 1.00 83.81 210 ALA A O 1
ATOM 1675 N N . LEU A 1 211 ? -27.435 -11.563 39.920 1.00 85.25 211 LEU A N 1
ATOM 1676 C CA . LEU A 1 211 ? -26.295 -10.660 40.123 1.00 85.25 211 LEU A CA 1
ATOM 1677 C C . LEU A 1 211 ? -25.346 -11.166 41.215 1.00 85.25 211 LEU A C 1
ATOM 1679 O O . LEU A 1 211 ? -24.131 -11.203 41.006 1.00 85.25 211 LEU A O 1
ATOM 1683 N N . LYS A 1 212 ? -25.881 -11.598 42.364 1.00 88.38 212 LYS A N 1
ATOM 1684 C CA . LYS A 1 212 ? -25.085 -12.167 43.466 1.00 88.38 212 LYS A CA 1
ATOM 1685 C C . LYS A 1 212 ? -24.400 -13.471 43.064 1.00 88.38 212 LYS A C 1
ATOM 1687 O O . LYS A 1 212 ? -23.225 -13.666 43.395 1.00 88.38 212 LYS A O 1
ATOM 1692 N N . ALA A 1 213 ? -25.091 -14.339 42.325 1.00 87.62 213 ALA A N 1
ATOM 1693 C CA . ALA A 1 213 ? -24.518 -15.574 41.800 1.00 87.62 213 ALA A CA 1
ATOM 1694 C C . ALA A 1 213 ? -23.382 -15.285 40.806 1.00 87.62 213 ALA A C 1
ATOM 1696 O O . ALA A 1 213 ? -22.298 -15.859 40.915 1.00 87.62 213 ALA A O 1
ATOM 1697 N N . TYR A 1 214 ? -23.586 -14.342 39.881 1.00 85.50 214 TYR A N 1
ATOM 1698 C CA . TYR A 1 214 ? -22.567 -13.945 38.912 1.00 85.50 214 TYR A CA 1
ATOM 1699 C C . TYR A 1 214 ? -21.349 -13.290 39.575 1.00 85.50 214 TYR A C 1
ATOM 1701 O O . TYR A 1 214 ? -20.214 -13.650 39.253 1.00 85.50 214 TYR A O 1
ATOM 1709 N N . TYR A 1 215 ? -21.565 -12.375 40.527 1.00 85.00 215 TYR A N 1
ATOM 1710 C CA . TYR A 1 215 ? -20.495 -11.737 41.296 1.00 85.00 215 TYR A CA 1
ATOM 1711 C C . TYR A 1 215 ? -19.663 -12.775 42.056 1.00 85.00 215 TYR A C 1
ATOM 1713 O O . TYR A 1 215 ? -18.439 -12.777 41.942 1.00 85.00 215 TYR A O 1
ATOM 1721 N N . THR A 1 216 ? -20.322 -13.707 42.754 1.00 86.38 216 THR A N 1
ATOM 1722 C CA . THR A 1 216 ? -19.655 -14.797 43.482 1.00 86.38 216 THR A CA 1
ATOM 1723 C C . THR A 1 216 ? -18.833 -15.684 42.545 1.00 86.38 216 THR A C 1
ATOM 1725 O O . THR A 1 216 ? -17.664 -15.953 42.813 1.00 86.38 216 THR A O 1
ATOM 1728 N N . ASN A 1 217 ? -19.397 -16.078 41.401 1.00 87.75 217 ASN A N 1
ATOM 1729 C CA . ASN A 1 217 ? -18.709 -16.918 40.414 1.00 87.75 217 ASN A CA 1
ATOM 1730 C C . ASN A 1 217 ? -17.579 -16.186 39.670 1.00 87.75 217 ASN A C 1
ATOM 1732 O O . ASN A 1 217 ? -16.691 -16.819 39.102 1.00 87.75 217 ASN A O 1
ATOM 1736 N N . SER A 1 218 ? -17.592 -14.853 39.684 1.00 86.81 218 SER A N 1
ATOM 1737 C CA . SER A 1 218 ? -16.598 -13.997 39.034 1.00 86.81 218 SER A CA 1
ATOM 1738 C C . SER A 1 218 ? -15.682 -13.280 40.030 1.00 86.81 218 SER A C 1
ATOM 1740 O O . SER A 1 218 ? -14.932 -12.393 39.622 1.00 86.81 218 SER A O 1
ATOM 1742 N N . LEU A 1 219 ? -15.674 -13.679 41.310 1.00 81.06 219 LEU A N 1
ATOM 1743 C CA . LEU A 1 219 ? -14.833 -13.082 42.358 1.00 81.06 219 LEU A CA 1
ATOM 1744 C C . LEU A 1 219 ? -13.356 -12.904 41.951 1.00 81.06 219 LEU A C 1
ATOM 1746 O O . LEU A 1 219 ? -12.787 -11.854 42.256 1.00 81.06 219 LEU A O 1
ATOM 1750 N N . PRO A 1 220 ? -12.721 -13.856 41.228 1.00 83.12 220 PRO A N 1
ATOM 1751 C CA . PRO A 1 220 ? -11.344 -13.687 40.766 1.00 83.12 220 PRO A CA 1
ATOM 1752 C C . PRO A 1 220 ? -11.138 -12.467 39.854 1.00 83.12 220 PRO A C 1
ATOM 1754 O O . PRO A 1 220 ? -10.073 -11.859 39.898 1.00 83.12 220 PRO A O 1
ATOM 1757 N N . LYS A 1 221 ? -12.150 -12.078 39.063 1.00 77.69 221 LYS A N 1
ATOM 1758 C CA . LYS A 1 221 ? -12.103 -10.923 38.145 1.00 77.69 221 LYS A CA 1
ATOM 1759 C C . LYS A 1 221 ? -12.239 -9.584 38.871 1.00 77.69 221 LYS A C 1
ATOM 1761 O O . LYS A 1 221 ? -11.766 -8.567 38.376 1.00 77.69 221 LYS A O 1
ATOM 1766 N N . TYR A 1 222 ? -12.881 -9.587 40.037 1.00 78.25 222 TYR A N 1
ATOM 1767 C CA . TYR A 1 222 ? -13.143 -8.394 40.848 1.00 78.25 222 TYR A CA 1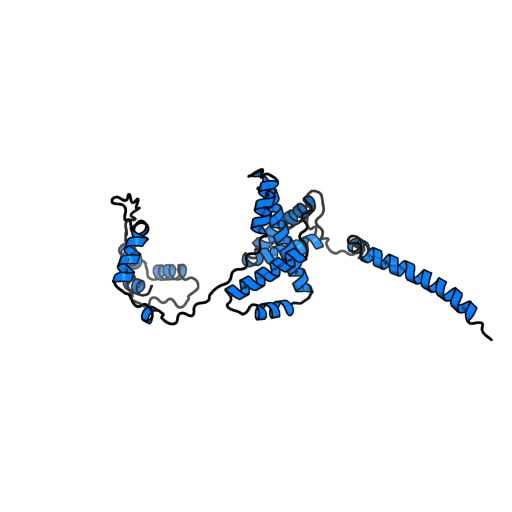
ATOM 1768 C C . TYR A 1 222 ? -12.165 -8.232 42.011 1.00 78.25 222 TYR A C 1
ATOM 1770 O O . TYR A 1 222 ? -12.332 -7.346 42.847 1.00 78.25 222 TYR A O 1
ATOM 1778 N N . ARG A 1 223 ? -11.126 -9.073 42.077 1.00 77.25 223 ARG A N 1
ATOM 1779 C CA . ARG A 1 223 ? -10.099 -8.976 43.108 1.00 77.25 223 ARG A CA 1
ATOM 1780 C C . ARG A 1 223 ? -9.289 -7.699 42.900 1.00 77.25 223 ARG A C 1
ATOM 1782 O O . ARG A 1 223 ? -8.460 -7.600 42.000 1.00 77.25 223 ARG A O 1
ATOM 1789 N N . ILE A 1 224 ? -9.525 -6.712 43.752 1.00 72.50 224 ILE A N 1
ATOM 1790 C CA . ILE A 1 224 ? -8.699 -5.512 43.820 1.00 72.50 224 ILE A CA 1
ATOM 1791 C C . ILE A 1 224 ? -7.506 -5.850 44.714 1.00 72.50 224 ILE A C 1
ATOM 1793 O O . ILE A 1 224 ? -7.685 -6.280 45.850 1.00 72.50 224 ILE A O 1
ATOM 1797 N N . SER A 1 225 ? -6.286 -5.693 44.200 1.00 74.81 225 SER A N 1
ATOM 1798 C CA . SER A 1 225 ? -5.079 -5.843 45.016 1.00 74.81 225 SER A CA 1
ATOM 1799 C C . SER A 1 225 ? -5.091 -4.853 46.181 1.00 74.81 225 SER A C 1
ATOM 1801 O O . SER A 1 225 ? -5.326 -3.664 45.968 1.00 74.81 225 SER A O 1
ATOM 1803 N N . GLU A 1 226 ? -4.792 -5.340 47.386 1.00 74.81 226 GLU A N 1
ATOM 1804 C CA . GLU A 1 226 ? -4.715 -4.537 48.619 1.00 74.81 226 GLU A CA 1
ATOM 1805 C C . GLU A 1 226 ? -3.625 -3.453 48.552 1.00 74.81 226 GLU A C 1
ATOM 1807 O O . GLU A 1 226 ? -3.698 -2.444 49.249 1.00 74.81 226 GLU A O 1
ATOM 1812 N N . SER A 1 227 ? -2.634 -3.627 47.673 1.00 75.81 227 SER A N 1
ATOM 1813 C CA . SER A 1 227 ? -1.620 -2.626 47.357 1.00 75.81 227 SER A CA 1
ATOM 1814 C C . SER A 1 227 ? -1.397 -2.530 45.845 1.00 75.81 227 SER A C 1
ATOM 1816 O O . SER A 1 227 ? -1.455 -3.522 45.113 1.00 75.81 227 SER A O 1
ATOM 1818 N N . ARG A 1 228 ? -1.158 -1.308 45.359 1.00 69.50 228 ARG A N 1
ATOM 1819 C CA . ARG A 1 228 ? -0.735 -1.025 43.982 1.00 69.50 228 ARG A CA 1
ATOM 1820 C C . ARG A 1 228 ? 0.392 -0.002 44.021 1.00 69.50 228 ARG A C 1
ATOM 1822 O O . ARG A 1 228 ? 0.274 1.012 44.703 1.00 69.50 228 ARG A O 1
ATOM 1829 N N . GLN A 1 229 ? 1.465 -0.256 43.283 1.00 72.31 229 GLN A N 1
ATOM 1830 C CA . GLN A 1 229 ? 2.476 0.758 42.999 1.00 72.31 229 GLN A CA 1
ATOM 1831 C C . GLN A 1 229 ? 2.095 1.455 41.692 1.00 72.31 229 GLN A C 1
ATOM 1833 O O . GLN A 1 229 ? 1.912 0.793 40.673 1.00 72.31 229 GLN A O 1
ATOM 1838 N N . LEU A 1 230 ? 1.933 2.779 41.734 1.00 57.09 230 LEU A N 1
ATOM 1839 C CA . LEU A 1 230 ? 1.726 3.609 40.549 1.00 57.09 230 LEU A CA 1
ATOM 1840 C C . LEU A 1 230 ? 2.947 4.503 40.350 1.00 57.09 230 LEU A C 1
ATOM 1842 O O . LEU A 1 230 ? 3.334 5.242 41.253 1.00 57.09 230 LEU A O 1
ATOM 1846 N N . SER A 1 231 ? 3.506 4.472 39.146 1.00 53.09 231 SER A N 1
ATOM 1847 C CA . SER A 1 231 ? 4.450 5.479 38.674 1.00 53.09 231 SER A CA 1
ATOM 1848 C C . SER A 1 231 ? 3.677 6.491 37.840 1.00 53.09 231 SER A C 1
ATOM 1850 O O . SER A 1 231 ? 3.074 6.133 36.833 1.00 53.09 231 SER A O 1
ATOM 1852 N N . TYR A 1 232 ? 3.672 7.749 38.266 1.00 55.81 232 TYR A N 1
ATOM 1853 C CA . TYR A 1 232 ? 3.062 8.848 37.529 1.00 55.81 232 TYR A CA 1
ATOM 1854 C C . TYR A 1 232 ? 4.111 9.925 37.274 1.00 55.81 232 TYR A C 1
ATOM 1856 O O . TYR A 1 232 ? 4.988 10.171 38.101 1.00 55.81 232 TYR A O 1
ATOM 1864 N N . VAL A 1 233 ? 4.011 10.574 36.119 1.00 37.78 233 VAL A N 1
ATOM 1865 C CA . VAL A 1 233 ? 4.788 11.768 35.794 1.00 37.78 233 VAL A CA 1
ATOM 1866 C C . VAL A 1 233 ? 3.818 12.936 35.831 1.00 37.78 233 VAL A C 1
ATOM 1868 O O . VAL A 1 233 ? 2.889 13.010 35.031 1.00 37.78 233 VAL A O 1
ATOM 1871 N N . THR A 1 234 ? 3.995 13.827 36.800 1.00 50.28 234 THR A N 1
ATOM 1872 C CA . THR A 1 234 ? 3.241 15.078 36.871 1.00 50.28 234 THR A CA 1
ATOM 1873 C C . THR A 1 234 ? 3.949 16.128 36.037 1.00 50.28 234 THR A C 1
ATOM 1875 O O . THR A 1 234 ? 5.065 16.534 36.361 1.00 50.28 234 THR A O 1
ATOM 1878 N N . PHE A 1 235 ? 3.283 16.611 35.000 1.00 45.53 235 PHE A N 1
ATOM 1879 C CA . PHE A 1 235 ? 3.645 17.879 34.389 1.00 45.53 235 PHE A CA 1
ATOM 1880 C C . PHE A 1 235 ? 3.017 18.989 35.227 1.00 45.53 235 PHE A C 1
ATOM 1882 O O . PHE A 1 235 ? 1.859 18.879 35.630 1.00 45.53 235 PHE A O 1
ATOM 1889 N N . GLN A 1 236 ? 3.770 20.050 35.514 1.00 55.72 236 GLN A N 1
ATOM 1890 C CA . GLN A 1 236 ? 3.170 21.278 36.028 1.00 55.72 236 GLN A CA 1
ATOM 1891 C C . GLN A 1 236 ? 2.170 21.761 34.966 1.00 55.72 236 GLN A C 1
ATOM 1893 O O . GLN A 1 236 ? 2.596 21.991 33.831 1.00 55.72 236 GLN A O 1
ATOM 1898 N N . PRO A 1 237 ? 0.870 21.928 35.272 1.00 52.59 237 PRO A N 1
ATOM 1899 C CA . PRO A 1 237 ? -0.027 22.662 34.397 1.00 52.59 237 PRO A CA 1
ATOM 1900 C C . PRO A 1 237 ? 0.337 24.146 34.515 1.00 52.59 237 PRO A C 1
ATOM 1902 O O . PRO A 1 237 ? -0.387 24.942 35.103 1.00 52.59 237 PRO A O 1
ATOM 1905 N N . THR A 1 238 ? 1.513 24.536 34.025 1.00 57.56 238 THR A N 1
ATOM 1906 C CA . THR A 1 238 ? 1.870 25.946 33.913 1.00 57.56 238 THR A CA 1
ATOM 1907 C C . THR A 1 238 ? 1.089 26.507 32.742 1.00 57.56 238 THR A C 1
ATOM 1909 O O . THR A 1 238 ? 1.498 26.429 31.585 1.00 57.56 238 THR A O 1
ATOM 1912 N N . ASN A 1 239 ? -0.089 27.023 33.072 1.00 58.91 239 ASN A N 1
ATOM 1913 C CA . ASN A 1 239 ? -0.899 27.846 32.205 1.00 58.91 239 ASN A CA 1
ATOM 1914 C C . ASN A 1 239 ? -0.125 29.140 31.888 1.00 58.91 239 ASN A C 1
ATOM 1916 O O . ASN A 1 239 ? -0.209 30.125 32.616 1.00 58.91 239 ASN A O 1
ATOM 1920 N N . PHE A 1 240 ? 0.665 29.132 30.813 1.00 64.62 240 PHE A N 1
ATOM 1921 C CA . PHE A 1 240 ? 1.360 30.326 30.327 1.00 64.62 240 PHE A CA 1
ATOM 1922 C C . PHE A 1 240 ? 0.432 31.275 29.550 1.00 64.62 240 PHE A C 1
ATOM 1924 O O . PHE A 1 240 ? 0.933 32.223 28.948 1.00 64.62 240 PHE A O 1
ATOM 1931 N N . LEU A 1 241 ? -0.893 31.052 29.543 1.00 62.34 241 LEU A N 1
ATOM 1932 C CA . LEU A 1 241 ? -1.833 31.902 28.806 1.00 62.34 241 LEU A CA 1
ATOM 1933 C C . LEU A 1 241 ? -1.796 33.345 29.310 1.00 62.34 241 LEU A C 1
ATOM 1935 O O . LEU A 1 241 ? -1.741 34.246 28.483 1.00 62.34 241 LEU A O 1
ATOM 1939 N N . ASP A 1 242 ? -1.698 33.572 30.624 1.00 68.62 242 ASP A N 1
ATOM 1940 C CA . ASP A 1 242 ? -1.619 34.931 31.181 1.00 68.62 242 ASP A CA 1
ATOM 1941 C C . ASP A 1 242 ? -0.358 35.670 30.692 1.00 68.62 242 ASP A C 1
ATOM 1943 O O . ASP A 1 242 ? -0.414 36.825 30.270 1.00 68.62 242 ASP A O 1
ATOM 1947 N N . GLN A 1 243 ? 0.784 34.972 30.660 1.00 72.31 243 GLN A N 1
ATOM 1948 C CA . GLN A 1 243 ? 2.057 35.520 30.172 1.00 72.31 243 GLN A CA 1
ATOM 1949 C C . GLN A 1 243 ? 2.053 35.717 28.649 1.00 72.31 243 GLN A C 1
ATOM 1951 O O . GLN A 1 243 ? 2.662 36.657 28.134 1.00 72.31 243 GLN A O 1
ATOM 1956 N N . ALA A 1 244 ? 1.385 34.827 27.911 1.00 66.69 244 ALA A N 1
ATOM 1957 C CA . ALA A 1 244 ? 1.210 34.942 26.470 1.00 66.69 244 ALA A CA 1
ATOM 1958 C C . ALA A 1 244 ? 0.287 36.118 26.117 1.00 66.69 244 ALA A C 1
ATOM 1960 O O . ALA A 1 244 ? 0.586 36.866 25.187 1.00 66.69 244 ALA A O 1
ATOM 1961 N N . GLU A 1 245 ? -0.782 36.333 26.887 1.00 74.31 245 GLU A N 1
ATOM 1962 C CA . GLU A 1 245 ? -1.717 37.440 26.701 1.00 74.31 245 GLU A CA 1
ATOM 1963 C C . GLU A 1 245 ? -1.068 38.790 27.027 1.00 74.31 245 GLU A C 1
ATOM 1965 O O . GLU A 1 245 ? -1.249 39.754 26.283 1.00 74.31 245 GLU A O 1
ATOM 1970 N N . GLU A 1 246 ? -0.247 38.866 28.077 1.00 81.44 246 GLU A N 1
ATOM 1971 C CA . GLU A 1 246 ? 0.541 40.064 28.381 1.00 81.44 246 GLU A CA 1
ATOM 1972 C C . GLU A 1 246 ? 1.528 40.390 27.248 1.00 81.44 246 GLU A C 1
ATOM 1974 O O . GLU A 1 246 ? 1.577 41.524 26.762 1.00 81.44 246 GLU A O 1
ATOM 1979 N N . LYS A 1 247 ? 2.261 39.384 26.749 1.00 79.62 247 LYS A N 1
ATOM 1980 C CA . LYS A 1 247 ? 3.151 39.557 25.591 1.00 79.62 247 LYS A CA 1
ATOM 1981 C C . LYS A 1 247 ? 2.382 40.009 24.351 1.00 79.62 247 LYS A C 1
ATOM 1983 O O . LYS A 1 247 ? 2.831 40.935 23.683 1.00 79.62 247 LYS A O 1
ATOM 1988 N N . TYR A 1 248 ? 1.214 39.426 24.075 1.00 77.31 248 TYR A N 1
ATOM 1989 C CA . TYR A 1 248 ? 0.353 39.819 22.957 1.00 77.31 248 TYR A CA 1
ATOM 1990 C C . TYR A 1 248 ? -0.152 41.265 23.090 1.00 77.31 248 TYR A C 1
ATOM 1992 O O . TYR A 1 248 ? -0.094 42.035 22.129 1.00 77.31 248 TYR A O 1
ATOM 2000 N N . LYS A 1 249 ? -0.579 41.685 24.290 1.00 78.75 249 LYS A N 1
ATOM 2001 C CA . LYS A 1 249 ? -0.997 43.069 24.582 1.00 78.75 249 LYS A CA 1
ATOM 2002 C C . LYS A 1 249 ? 0.146 44.079 24.431 1.00 78.75 249 LYS A C 1
ATOM 2004 O O . LYS A 1 249 ? -0.114 45.227 24.075 1.00 78.75 249 LYS A O 1
ATOM 2009 N N . ASN A 1 250 ? 1.393 43.662 24.608 1.00 85.44 250 ASN A N 1
ATOM 2010 C CA . ASN A 1 250 ? 2.556 44.530 24.415 1.00 85.44 250 ASN A CA 1
ATOM 2011 C C . ASN A 1 250 ? 3.030 44.626 22.952 1.00 85.44 250 ASN A C 1
ATOM 2013 O O . ASN A 1 250 ? 3.821 45.512 22.632 1.00 85.44 250 ASN A O 1
ATOM 2017 N N . LEU A 1 251 ? 2.540 43.770 22.047 1.00 80.31 251 LEU A N 1
ATOM 2018 C CA . LEU A 1 251 ? 2.846 43.872 20.617 1.00 80.31 251 LEU A CA 1
ATOM 2019 C C . LEU A 1 251 ? 2.174 45.096 19.984 1.00 80.31 251 LEU A C 1
ATOM 2021 O O . LEU A 1 251 ? 1.028 45.436 20.306 1.00 80.31 251 LEU A O 1
ATOM 2025 N N . SER A 1 252 ? 2.865 45.713 19.023 1.00 83.38 252 SER A N 1
ATOM 2026 C CA . SER A 1 252 ? 2.294 46.770 18.189 1.00 83.38 252 SER A CA 1
ATOM 2027 C C . SER A 1 252 ? 1.162 46.220 17.307 1.00 83.38 252 SER A C 1
ATOM 2029 O O . SER A 1 252 ? 1.076 45.019 17.046 1.00 83.38 252 SER A O 1
ATOM 2031 N N . LYS A 1 253 ? 0.272 47.091 16.810 1.00 77.62 253 LYS A N 1
ATOM 2032 C CA . LYS A 1 253 ? -0.843 46.659 15.944 1.00 77.62 253 LYS A CA 1
ATOM 2033 C C . LYS A 1 253 ? -0.364 45.918 14.686 1.00 77.62 253 LYS A C 1
ATOM 2035 O O . LYS A 1 253 ? -1.037 44.981 14.265 1.00 77.62 253 LYS A O 1
ATOM 2040 N N . SER A 1 254 ? 0.775 46.316 14.109 1.00 77.62 254 SER A N 1
ATOM 2041 C CA . SER A 1 254 ? 1.369 45.642 12.947 1.00 77.62 254 SER A CA 1
ATOM 2042 C C . SER A 1 254 ? 1.916 44.263 13.301 1.00 77.62 254 SER A C 1
ATOM 2044 O O . SER A 1 254 ? 1.678 43.315 12.558 1.00 77.62 254 SER A O 1
ATOM 2046 N N . ASP A 1 255 ? 2.574 44.126 14.454 1.00 78.94 255 ASP A N 1
ATOM 2047 C CA . ASP A 1 255 ? 3.176 42.852 14.868 1.00 78.94 255 ASP A CA 1
ATOM 2048 C C . ASP A 1 255 ? 2.109 41.825 15.245 1.00 78.94 255 ASP A C 1
ATOM 2050 O O . ASP A 1 255 ? 2.243 40.646 14.928 1.00 78.94 255 ASP A O 1
ATOM 2054 N N . ARG A 1 256 ? 1.001 42.269 15.855 1.00 75.31 256 ARG A N 1
ATOM 2055 C CA . ARG A 1 256 ? -0.161 41.401 16.098 1.00 75.31 256 ARG A CA 1
ATOM 2056 C C . ARG A 1 256 ? -0.744 40.874 14.791 1.00 75.31 256 ARG A C 1
ATOM 2058 O O . ARG A 1 256 ? -1.012 39.685 14.687 1.00 75.31 256 ARG A O 1
ATOM 2065 N N . ALA A 1 257 ? -0.911 41.738 13.788 1.00 70.25 257 ALA A N 1
ATOM 2066 C CA . ALA A 1 257 ? -1.432 41.330 12.484 1.00 70.25 257 ALA A CA 1
ATOM 2067 C C . ALA A 1 257 ? -0.494 40.339 11.769 1.00 70.25 257 ALA A C 1
ATOM 2069 O O . ALA A 1 257 ? -0.968 39.360 11.199 1.00 70.25 257 ALA A O 1
ATOM 2070 N N . ALA A 1 258 ? 0.823 40.556 11.850 1.00 74.88 258 ALA A N 1
ATOM 2071 C CA . ALA A 1 258 ? 1.828 39.647 11.299 1.00 74.88 258 ALA A CA 1
ATOM 2072 C C . ALA A 1 258 ? 1.865 38.288 12.022 1.00 74.88 258 ALA A C 1
ATOM 2074 O O . ALA A 1 258 ? 2.030 37.249 11.388 1.00 74.88 258 ALA A O 1
ATOM 2075 N N . LEU A 1 259 ? 1.681 38.278 13.347 1.00 74.12 259 LEU A N 1
ATOM 2076 C CA . LEU A 1 259 ? 1.595 37.040 14.118 1.00 74.12 259 LEU A CA 1
ATOM 2077 C C . LEU A 1 259 ? 0.371 36.218 13.689 1.00 74.12 259 LEU A C 1
ATOM 2079 O O . LEU A 1 259 ? 0.511 35.037 13.373 1.00 74.12 259 LEU A O 1
ATOM 2083 N N . LEU A 1 260 ? -0.805 36.852 13.612 1.00 68.25 260 LEU A N 1
ATOM 2084 C CA . LEU A 1 260 ? -2.054 36.192 13.212 1.00 68.25 260 LEU A CA 1
ATOM 2085 C C . LEU A 1 260 ? -1.964 35.627 11.786 1.00 68.25 260 LEU A C 1
ATOM 2087 O O . LEU A 1 260 ? -2.358 34.485 11.556 1.00 68.25 260 LEU A O 1
ATOM 2091 N N . SER A 1 261 ? -1.383 36.379 10.846 1.00 67.06 261 SER A N 1
ATOM 2092 C CA . SER A 1 261 ? -1.203 35.903 9.470 1.00 67.06 261 SER A CA 1
ATOM 2093 C C . SER A 1 261 ? -0.182 34.769 9.347 1.00 67.06 261 SER A C 1
ATOM 2095 O O . SER A 1 261 ? -0.311 33.936 8.456 1.00 67.06 261 SER A O 1
ATOM 2097 N N . SER A 1 262 ? 0.807 34.679 10.244 1.00 68.94 262 SER A N 1
ATOM 2098 C CA . SER A 1 262 ? 1.749 33.551 10.264 1.00 68.94 262 SER A CA 1
ATOM 2099 C C . SER A 1 262 ? 1.109 32.246 10.756 1.00 68.94 262 SER A C 1
ATOM 2101 O O . SER A 1 262 ? 1.425 31.176 10.238 1.00 68.94 262 SER A O 1
ATOM 2103 N N . CYS A 1 263 ? 0.187 32.329 11.721 1.00 63.94 263 CYS A N 1
ATOM 2104 C CA . CYS A 1 263 ? -0.511 31.167 12.274 1.00 63.94 263 CYS A CA 1
ATOM 2105 C C . CYS A 1 263 ? -1.609 30.635 11.340 1.00 63.94 263 CYS A C 1
ATOM 2107 O O . CYS A 1 263 ? -1.855 29.430 11.319 1.00 63.94 263 CYS A O 1
ATOM 2109 N N . TRP A 1 264 ? -2.235 31.515 10.552 1.00 60.50 264 TRP A N 1
ATOM 2110 C CA . TRP A 1 264 ? -3.311 31.178 9.615 1.00 60.50 264 TRP A CA 1
ATOM 2111 C C . TRP A 1 264 ? -3.045 31.791 8.240 1.00 60.50 264 TRP A C 1
ATOM 2113 O O . TRP A 1 264 ? -3.765 32.664 7.762 1.00 60.50 264 TRP A O 1
ATOM 2123 N N . SER A 1 265 ? -1.983 31.315 7.591 1.00 58.28 265 SER A N 1
ATOM 2124 C CA . SER A 1 265 ? -1.472 31.863 6.327 1.00 58.28 265 SER A CA 1
ATOM 2125 C C . SER A 1 265 ? -2.448 31.800 5.147 1.00 58.28 265 SER A C 1
ATOM 2127 O O . SER A 1 265 ? -2.281 32.540 4.180 1.00 58.28 265 SER A O 1
ATOM 2129 N N . SER A 1 266 ? -3.468 30.941 5.216 1.00 57.09 266 SER A N 1
ATOM 2130 C CA . SER A 1 266 ? -4.467 30.741 4.163 1.00 57.09 266 SER A CA 1
ATOM 2131 C C . SER A 1 266 ? -5.758 31.544 4.341 1.00 57.09 266 SER A C 1
ATOM 2133 O O . SER A 1 266 ? -6.601 31.498 3.447 1.00 57.09 266 SER A O 1
ATOM 2135 N N . ASP A 1 267 ? -5.947 32.248 5.463 1.00 56.00 267 ASP A N 1
ATOM 2136 C CA . ASP A 1 267 ? -7.207 32.932 5.771 1.00 56.00 267 ASP A CA 1
ATOM 2137 C C . ASP A 1 267 ? -7.035 34.459 5.810 1.00 56.00 267 ASP A C 1
ATOM 2139 O O . ASP A 1 267 ? -6.526 35.046 6.764 1.00 56.00 267 ASP A O 1
ATOM 2143 N N . SER A 1 268 ? -7.471 35.122 4.737 1.00 57.97 268 SER A N 1
ATOM 2144 C CA . SER A 1 268 ? -7.432 36.582 4.592 1.00 57.97 268 SER A CA 1
ATOM 2145 C C . SER A 1 268 ? -8.597 37.301 5.282 1.00 57.97 268 SER A C 1
ATOM 2147 O O . SER A 1 268 ? -8.653 38.532 5.255 1.00 57.97 268 SER A O 1
ATOM 2149 N N . SER A 1 269 ? -9.521 36.558 5.903 1.00 56.62 269 SER A N 1
ATOM 2150 C CA . SER A 1 269 ? -10.692 37.102 6.599 1.00 56.62 269 SER A CA 1
ATOM 2151 C C . SER A 1 269 ? -10.469 37.344 8.098 1.00 56.62 269 SER A C 1
ATOM 2153 O O . SER A 1 269 ? -11.325 37.937 8.762 1.00 56.62 269 SER A O 1
ATOM 2155 N N . VAL A 1 270 ? -9.297 36.963 8.628 1.00 56.28 270 VAL A N 1
ATOM 2156 C CA . VAL A 1 270 ? -8.919 37.181 10.031 1.00 56.28 270 VAL A CA 1
ATOM 2157 C C . VAL A 1 270 ? -8.734 38.677 10.290 1.00 56.28 270 VAL A C 1
ATOM 2159 O O . VAL A 1 270 ? -7.689 39.274 10.032 1.00 56.28 270 VAL A O 1
ATOM 2162 N N . THR A 1 271 ? -9.782 39.305 10.812 1.00 54.88 271 THR A N 1
ATOM 2163 C CA . THR A 1 271 ? -9.768 40.694 11.268 1.00 54.88 271 THR A CA 1
ATOM 2164 C C . THR A 1 271 ? -9.707 40.737 12.795 1.00 54.88 271 THR A C 1
ATOM 2166 O O . THR A 1 271 ? -10.254 39.877 13.478 1.00 54.88 271 THR A O 1
ATOM 2169 N N . ASN A 1 272 ? -9.053 41.764 13.349 1.00 50.56 272 ASN A N 1
ATOM 2170 C CA . ASN A 1 272 ? -8.894 42.017 14.796 1.00 50.56 272 ASN A CA 1
ATOM 2171 C C . ASN A 1 272 ? -10.225 42.344 15.527 1.00 50.56 272 ASN A C 1
ATOM 2173 O O . ASN A 1 272 ? -10.227 43.075 16.513 1.00 50.56 272 ASN A O 1
ATOM 2177 N N . GLN A 1 273 ? -11.372 41.897 15.012 1.00 47.56 273 GLN A N 1
ATOM 2178 C CA . GLN A 1 273 ? -12.689 42.408 15.396 1.00 47.56 273 GLN A CA 1
ATOM 2179 C C . GLN A 1 273 ? -13.359 41.693 16.565 1.00 47.56 273 GLN A C 1
ATOM 2181 O O . GLN A 1 273 ? -14.449 42.102 16.957 1.00 47.56 273 GLN A O 1
ATOM 2186 N N . VAL A 1 274 ? -12.731 40.688 17.169 1.00 49.97 274 VAL A N 1
ATOM 2187 C CA . VAL A 1 274 ? -13.283 40.094 18.385 1.00 49.97 274 VAL A CA 1
ATOM 2188 C C . VAL A 1 274 ? -12.360 40.431 19.545 1.00 49.97 274 VAL A C 1
ATOM 2190 O O . VAL A 1 274 ? -11.258 39.900 19.647 1.00 49.97 274 VAL A O 1
ATOM 2193 N N . GLU A 1 275 ? -12.826 41.305 20.440 1.00 50.53 275 GLU A N 1
ATOM 2194 C CA . GLU A 1 275 ? -12.277 41.488 21.792 1.00 50.53 275 GLU A CA 1
ATOM 2195 C C . GLU A 1 275 ? -12.541 40.240 22.662 1.00 50.53 275 GLU A C 1
ATOM 2197 O O . GLU A 1 275 ? -12.953 40.337 23.813 1.00 50.53 275 GLU A O 1
ATOM 2202 N N . ALA A 1 276 ? -12.367 39.041 22.108 1.00 52.72 276 ALA A N 1
ATOM 2203 C CA . ALA A 1 276 ? -12.433 37.813 22.875 1.00 52.72 276 ALA A CA 1
ATOM 2204 C C . ALA A 1 276 ? -11.067 37.615 23.519 1.00 52.72 276 ALA A C 1
ATOM 2206 O O . ALA A 1 276 ? -10.041 37.559 22.834 1.00 52.72 276 ALA A O 1
ATOM 2207 N N . SER A 1 277 ? -11.055 37.518 24.846 1.00 57.78 277 SER A N 1
ATOM 2208 C CA . SER A 1 277 ? -9.864 37.064 25.550 1.00 57.78 277 SER A CA 1
ATOM 2209 C C . SER A 1 277 ? -9.521 35.641 25.098 1.00 57.78 277 SER A C 1
ATOM 2211 O O . SER A 1 277 ? -10.387 34.889 24.639 1.00 57.78 277 SER A O 1
ATOM 2213 N N . ILE A 1 278 ? -8.263 35.227 25.250 1.00 52.81 278 ILE A N 1
ATOM 2214 C CA . ILE A 1 278 ? -7.861 33.853 24.910 1.00 52.81 278 ILE A CA 1
ATOM 2215 C C . ILE A 1 278 ? -8.665 32.835 25.749 1.00 52.81 278 ILE A C 1
ATOM 2217 O O . ILE A 1 278 ? -8.999 31.751 25.270 1.00 52.81 278 ILE A O 1
ATOM 2221 N N . ALA A 1 279 ? -9.078 33.222 26.962 1.00 57.00 279 ALA A N 1
ATOM 2222 C CA . ALA A 1 279 ? -9.968 32.439 27.816 1.00 57.00 279 ALA A CA 1
ATOM 2223 C C . ALA A 1 279 ? -11.384 32.247 27.235 1.00 57.00 279 ALA A C 1
ATOM 2225 O O . ALA A 1 279 ? -12.033 31.241 27.525 1.00 57.00 279 ALA A O 1
ATOM 2226 N N . ASP A 1 280 ? -11.874 33.172 26.408 1.00 55.00 280 ASP A N 1
ATOM 2227 C CA . ASP A 1 280 ? -13.173 33.037 25.739 1.00 55.00 280 ASP A CA 1
ATOM 2228 C C . ASP A 1 280 ? -13.097 32.124 24.511 1.00 55.00 280 ASP A C 1
ATOM 2230 O O . ASP A 1 280 ? -14.037 31.374 24.235 1.00 55.00 280 ASP A O 1
ATOM 2234 N N . LEU A 1 281 ? -11.950 32.110 23.826 1.00 52.84 281 LEU A N 1
ATOM 2235 C CA . LEU A 1 281 ? -11.692 31.205 22.703 1.00 52.84 281 LEU A CA 1
ATOM 2236 C C . LEU A 1 281 ? -11.557 29.743 23.159 1.00 52.84 281 LEU A C 1
ATOM 2238 O O . LEU A 1 281 ? -12.063 28.847 22.490 1.00 52.84 281 LEU A O 1
ATOM 2242 N N . ALA A 1 282 ? -10.968 29.496 24.333 1.00 51.03 282 ALA A N 1
ATOM 2243 C CA . ALA A 1 282 ? -10.806 28.148 24.891 1.00 51.03 282 ALA A CA 1
ATOM 2244 C C . ALA A 1 282 ? -12.130 27.438 25.244 1.00 51.03 282 ALA A C 1
ATOM 2246 O O . ALA A 1 282 ? -12.137 26.227 25.428 1.00 51.03 282 ALA A O 1
ATOM 2247 N N . LYS A 1 283 ? -13.254 28.164 25.333 1.00 53.25 283 LYS A N 1
ATOM 2248 C CA . LYS A 1 283 ? -14.593 27.585 25.568 1.00 53.25 283 LYS A CA 1
ATOM 2249 C C . LYS A 1 283 ? -15.239 26.997 24.306 1.00 53.25 283 LYS A C 1
ATOM 2251 O O . LYS A 1 283 ? -16.311 26.410 24.406 1.00 53.25 283 LYS A O 1
ATOM 2256 N N . HIS A 1 284 ? -14.639 27.219 23.136 1.00 47.16 284 HIS A N 1
ATOM 2257 C CA . HIS A 1 284 ? -15.175 26.817 21.831 1.00 47.16 284 HIS A CA 1
ATOM 2258 C C . HIS A 1 284 ? -14.400 25.645 21.195 1.00 47.16 284 HIS A C 1
ATOM 2260 O O . HIS A 1 284 ? -14.651 25.312 20.037 1.00 47.16 284 HIS A O 1
ATOM 2266 N N . VAL A 1 285 ? -13.472 25.038 21.944 1.00 41.81 285 VAL A N 1
ATOM 2267 C CA . VAL A 1 285 ? -12.741 23.800 21.614 1.00 41.81 285 VAL A CA 1
ATOM 2268 C C . VAL A 1 285 ? -13.263 22.685 22.508 1.00 41.81 285 VAL A C 1
ATOM 2270 O O . VAL A 1 285 ? -13.461 21.568 21.987 1.00 41.81 285 VAL A O 1
#

Sequence (285 aa):
MLDFQKIRNKQKWLFGIIAIPVIVGFVILFTPDAMDTLLGSGNRGGNQTSVEFGELDGKAVTRDQWLTARELSGMMYGRYGQEYIERKIVDTLVEMEMMDKYSINPTTSDALDRLVQEIEMEALRSGIAGDEIRKIYSSMSKQDEARMLRFHKHVIGTQQLRQLAGIVDGLISEKEAEIQYREENEQFEAEALILSHTNYLSAVNTDEDALKAYYTNSLPKYRISESRQLSYVTFQPTNFLDQAEEKYKNLSKSDRAALLSSCWSSDSSVTNQVEASIADLAKHV

Radius of gyration: 35.22 Å; chains: 1; bounding box: 63×82×118 Å

Foldseek 3Di:
DDDVVVVVVVVVVVCVVVVVVVVVVVVLVPDPCSVVVVVDPDDDDDDDPPPQPDADPNHGQDPVLLVLLLLLLCVVPVVVDDVSSVVRSVVSSVLVVLLVVVVPFDDLVQLVVVVLVVLVVVCVVVVHPSVVSVVVVVPDDPVVVVSSSSNSRSVVSSVVSVVVVVCVVDPDDPVRVVVVVCVVPDDDDDDDDDDDPPPCVVVDDDDVVVVVVVCVVCVVVVDDPPDDDDDDDDDPPPPCLVVVQVVLVPDDPVVNVVVVCVVVVPDPPDDPPDPQRVVNVVVVD

Secondary structure (DSSP, 8-state):
---HHHHHHHHHHHHHHHHHHHHHHHHHHTSTTHHHHHTT--------------EETTEEPPHHHHHHHHHHHHHHHGGG-HHHHHHHHHHHHHHHHHHHHTT----HHHHHHHHHHHHHHHHHHHT--HHHHHHHHHTS-HHHHHHHHHHHHHHHHHHHHHHHHHGGG----HHHHHHHHHHHH--------------GGGG----HHHHHHHHHHTGGGG---S-------PPP---THHHHHHHHHHS-HHHHHHHHHHHTTT-TT--S-----HHHHGGG-